Protein AF-A0A6P8V1X6-F1 (afdb_monomer_lite)

Foldseek 3Di:
DAAFDFLCLCVPCLNDPLSFPDPCVVVVVVVVLVVVLCVVCVPPDPVVSVVSVVVSVVVVVVCCLVPVLVVLVVLLVVLVVQLVVLVVVLVVLCVVQVNDPVCLVVLLVSSNVSSPPPPDDDPLVVLVSLLLNLLVVLLVLVVVLVVDPDDPVVSVVSVVVSVVSLVVNVVSLVVNQVPDDPVQRDDNVVSVVQSPDPDPDPPPDCHSSNDDDPPDRPNSSSSVSNVSVSSSVSSVSNNVVSVVVSVVSVVVNVD

Structure (mmCIF, N/CA/C/O backbone):
data_AF-A0A6P8V1X6-F1
#
_entry.id   AF-A0A6P8V1X6-F1
#
loop_
_atom_site.group_PDB
_atom_site.id
_atom_site.type_symbol
_atom_site.label_atom_id
_atom_site.label_alt_id
_atom_site.label_comp_id
_atom_site.label_asym_id
_atom_site.label_entity_id
_atom_site.label_seq_id
_atom_site.pdbx_PDB_ins_code
_atom_site.Cartn_x
_atom_site.Cartn_y
_atom_site.Cartn_z
_atom_site.occupancy
_atom_site.B_iso_or_equiv
_atom_site.auth_seq_id
_atom_site.auth_comp_id
_atom_site.auth_asym_id
_atom_site.auth_atom_id
_atom_site.pdbx_PDB_model_num
ATOM 1 N N . MET A 1 1 ? -20.917 15.452 22.532 1.00 32.66 1 MET A N 1
ATOM 2 C CA . MET A 1 1 ? -21.503 14.499 21.571 1.00 32.66 1 MET A CA 1
ATOM 3 C C . MET A 1 1 ? -20.414 13.524 21.161 1.00 32.66 1 MET A C 1
ATOM 5 O O . MET A 1 1 ? -19.285 13.982 20.999 1.00 32.66 1 MET A O 1
ATOM 9 N N . PRO A 1 2 ? -20.717 12.225 21.054 1.00 39.69 2 PRO A N 1
ATOM 10 C CA . PRO A 1 2 ? -19.747 11.215 20.644 1.00 39.69 2 PRO A CA 1
ATOM 11 C C . PRO A 1 2 ? -19.271 11.465 19.219 1.00 39.69 2 PRO A C 1
ATOM 13 O O . PRO A 1 2 ? -20.077 11.848 18.369 1.00 39.69 2 PRO A O 1
ATOM 16 N N . ARG A 1 3 ? -17.979 11.258 18.952 1.00 47.22 3 ARG A N 1
ATOM 17 C CA . ARG A 1 3 ? -17.452 11.422 17.597 1.00 47.22 3 ARG A CA 1
ATOM 18 C C . ARG A 1 3 ? -17.749 10.198 16.735 1.00 47.22 3 ARG A C 1
ATOM 20 O O . ARG A 1 3 ? -17.634 9.071 17.218 1.00 47.22 3 ARG A O 1
ATOM 27 N N . PRO A 1 4 ? -18.031 10.412 15.445 1.00 53.41 4 PRO A N 1
ATOM 28 C CA . PRO A 1 4 ? -17.931 9.360 14.456 1.00 53.41 4 PRO A CA 1
ATOM 29 C C . PRO A 1 4 ? -16.488 8.846 14.337 1.00 53.41 4 PRO A C 1
ATOM 31 O O . PRO A 1 4 ? -15.522 9.538 14.657 1.00 53.41 4 PRO A O 1
ATOM 34 N N . ILE A 1 5 ? -16.361 7.617 13.846 1.00 53.81 5 ILE A N 1
ATOM 35 C CA . ILE A 1 5 ? -15.109 6.939 13.491 1.00 53.81 5 ILE A CA 1
ATOM 36 C C . ILE A 1 5 ? -14.123 7.852 12.723 1.00 53.81 5 ILE A C 1
ATOM 38 O O . ILE A 1 5 ? -14.564 8.656 11.903 1.00 53.81 5 ILE A O 1
ATOM 42 N N . PRO A 1 6 ? -12.794 7.672 12.893 1.00 57.16 6 PRO A N 1
ATOM 43 C CA . PRO A 1 6 ? -11.764 8.385 12.141 1.00 57.16 6 PRO A CA 1
ATOM 44 C C . PRO A 1 6 ? -12.039 8.494 10.640 1.00 57.16 6 PRO A C 1
ATOM 46 O O . PRO A 1 6 ? -12.072 7.482 9.938 1.00 57.16 6 PRO A O 1
ATOM 49 N N . GLN A 1 7 ? -12.085 9.720 10.110 1.00 57.19 7 GLN A N 1
ATOM 50 C CA . GLN A 1 7 ? -12.079 9.992 8.661 1.00 57.19 7 GLN A CA 1
ATOM 51 C C . GLN A 1 7 ? -10.933 9.253 7.945 1.00 57.19 7 GLN A C 1
ATOM 53 O O . GLN A 1 7 ? -11.071 8.778 6.814 1.00 57.19 7 GLN A O 1
ATOM 58 N N . SER A 1 8 ? -9.796 9.095 8.626 1.00 55.22 8 SER A N 1
ATOM 59 C CA . SER A 1 8 ? -8.617 8.397 8.112 1.00 55.22 8 SER A CA 1
ATOM 60 C C . SER A 1 8 ? -8.876 6.932 7.733 1.00 55.22 8 SER A C 1
ATOM 62 O O . SER A 1 8 ? -8.161 6.402 6.878 1.00 55.22 8 SER A O 1
ATOM 64 N N . ILE A 1 9 ? -9.915 6.287 8.283 1.00 61.66 9 ILE A N 1
ATOM 65 C CA . ILE A 1 9 ? -10.289 4.920 7.908 1.00 61.66 9 ILE A CA 1
ATOM 66 C C . ILE A 1 9 ? -10.847 4.861 6.481 1.00 61.66 9 ILE A C 1
ATOM 68 O O . ILE A 1 9 ? -10.608 3.886 5.779 1.00 61.66 9 ILE A O 1
ATOM 72 N N . VAL A 1 10 ? -11.533 5.900 6.000 1.00 59.91 10 VAL A N 1
ATOM 73 C CA . VAL A 1 10 ? -12.075 5.937 4.630 1.00 59.91 10 VAL A CA 1
ATOM 74 C C . VAL A 1 10 ? -11.031 6.463 3.647 1.00 59.91 10 VAL A C 1
ATOM 76 O O . VAL A 1 10 ? -10.864 5.900 2.567 1.00 59.91 10 VAL A O 1
ATOM 79 N N . TRP A 1 11 ? -10.281 7.497 4.038 1.00 55.16 11 TRP A N 1
ATOM 80 C CA . TRP A 1 11 ? -9.345 8.213 3.156 1.00 55.16 11 TRP A CA 1
ATOM 81 C C . TRP A 1 11 ? -7.912 7.668 3.159 1.00 55.16 11 TRP A C 1
ATOM 83 O O . TRP A 1 11 ? -7.041 8.171 2.450 1.00 55.16 11 TRP A O 1
ATOM 93 N N . SER A 1 12 ? -7.644 6.626 3.945 1.00 62.59 12 SER A N 1
ATOM 94 C CA . SER A 1 12 ? -6.420 5.834 3.839 1.00 62.59 12 SER A CA 1
ATOM 95 C C . SER A 1 12 ? -6.231 5.362 2.392 1.00 62.59 12 SER A C 1
ATOM 97 O O . SER A 1 12 ? -7.142 4.785 1.804 1.00 62.59 12 SER A O 1
ATOM 99 N N . GLY A 1 13 ? -5.032 5.534 1.820 1.00 59.94 13 GLY A N 1
ATOM 100 C CA . GLY A 1 13 ? -4.734 5.100 0.445 1.00 59.94 13 GLY A CA 1
ATOM 101 C C . GLY A 1 13 ? -5.006 3.610 0.189 1.00 59.94 13 GLY A C 1
ATOM 102 O O . GLY A 1 13 ? -5.290 3.218 -0.937 1.00 59.94 13 GLY A O 1
ATOM 103 N N . ARG A 1 14 ? -5.002 2.786 1.249 1.00 62.75 14 ARG A N 1
ATOM 104 C CA . ARG A 1 14 ? -5.371 1.362 1.210 1.00 62.75 14 ARG A CA 1
ATOM 105 C C . ARG A 1 14 ? -6.878 1.127 1.049 1.00 62.75 14 ARG A C 1
ATOM 107 O O . ARG A 1 14 ? -7.273 0.050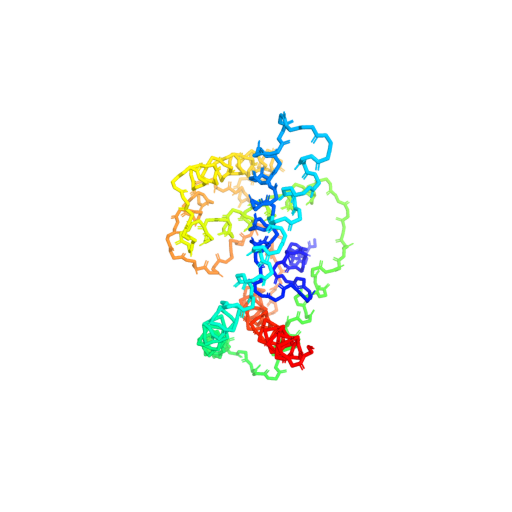 0.625 1.00 62.75 14 ARG A O 1
ATOM 114 N N . ASN A 1 15 ? -7.706 2.100 1.405 1.00 70.12 15 ASN A N 1
ATOM 115 C CA . ASN A 1 15 ? -9.162 1.988 1.418 1.00 70.12 15 ASN A CA 1
ATOM 116 C C . ASN A 1 15 ? -9.821 2.722 0.235 1.00 70.12 15 ASN A C 1
ATOM 118 O O . ASN A 1 15 ? -11.008 2.516 -0.026 1.00 70.12 15 ASN A O 1
ATOM 122 N N . LEU A 1 16 ? -9.032 3.470 -0.547 1.00 71.06 16 LEU A N 1
ATOM 123 C CA . LEU A 1 16 ? -9.446 4.083 -1.810 1.00 71.06 16 LEU A CA 1
ATOM 124 C C . LEU A 1 16 ? -9.711 3.034 -2.889 1.00 71.06 16 LEU A C 1
ATOM 126 O O . LEU A 1 16 ? -8.887 2.151 -3.129 1.00 71.06 16 LEU A O 1
ATOM 130 N N . GLU A 1 17 ? -10.849 3.164 -3.564 1.00 75.69 17 GLU A N 1
ATOM 131 C CA . GLU A 1 17 ? -11.258 2.291 -4.662 1.00 75.69 17 GLU A CA 1
ATOM 132 C C . GLU A 1 17 ? -10.281 2.351 -5.847 1.00 75.69 17 GLU A C 1
ATOM 134 O O . GLU A 1 17 ? -9.759 3.409 -6.191 1.00 75.69 17 GLU A O 1
ATOM 139 N N . GLY A 1 18 ? -9.998 1.199 -6.461 1.00 72.44 18 GLY A N 1
ATOM 140 C CA . GLY A 1 18 ? -9.061 1.093 -7.579 1.00 72.44 18 GLY A CA 1
ATOM 141 C C . GLY A 1 18 ? -7.583 1.019 -7.183 1.00 72.44 18 GLY A C 1
ATOM 142 O O . GLY A 1 18 ? -6.752 0.754 -8.048 1.00 72.44 18 GLY A O 1
ATOM 143 N N . ALA A 1 19 ? -7.241 1.179 -5.899 1.00 67.12 19 ALA A N 1
ATOM 144 C CA . ALA A 1 19 ? -5.862 1.039 -5.424 1.00 67.12 19 ALA A CA 1
ATOM 145 C C . ALA A 1 19 ? -5.318 -0.404 -5.525 1.00 67.12 19 ALA A C 1
ATOM 147 O O . ALA A 1 19 ? -4.104 -0.606 -5.498 1.00 67.12 19 ALA A O 1
ATOM 148 N N . GLY A 1 20 ? -6.183 -1.424 -5.633 1.00 74.69 20 GLY A N 1
ATOM 149 C CA . GLY A 1 20 ? -5.751 -2.826 -5.593 1.00 74.69 20 GLY A CA 1
ATOM 150 C C . GLY A 1 20 ? -4.950 -3.131 -4.322 1.00 74.69 20 GLY A C 1
ATOM 151 O O . GLY A 1 20 ? -5.256 -2.600 -3.252 1.00 74.69 20 GLY A O 1
ATOM 152 N N . SER A 1 21 ? -3.904 -3.956 -4.429 1.00 68.81 21 SER A N 1
ATOM 153 C CA . SER A 1 21 ? -2.942 -4.160 -3.333 1.00 68.81 21 SER A CA 1
ATOM 154 C C . SER A 1 21 ? -1.636 -3.385 -3.520 1.00 68.81 21 SER A C 1
ATOM 156 O O . SER A 1 21 ? -0.641 -3.716 -2.871 1.00 68.81 21 SER A O 1
ATOM 158 N N . THR A 1 22 ? -1.595 -2.403 -4.428 1.00 63.94 22 THR A N 1
ATOM 159 C CA . THR A 1 22 ? -0.348 -1.694 -4.716 1.00 63.94 22 THR A CA 1
ATOM 160 C C . THR A 1 22 ? 0.057 -0.751 -3.580 1.00 63.94 22 THR A C 1
ATOM 162 O O . THR A 1 22 ? -0.768 -0.081 -2.962 1.00 63.94 22 THR A O 1
ATOM 165 N N . ALA A 1 23 ? 1.362 -0.692 -3.317 1.00 56.38 23 ALA A N 1
ATOM 166 C CA . ALA A 1 23 ? 1.986 0.312 -2.461 1.00 56.38 23 ALA A CA 1
ATOM 167 C C . ALA A 1 23 ? 2.629 1.460 -3.274 1.00 56.38 23 ALA A C 1
ATOM 169 O O . ALA A 1 23 ? 3.328 2.291 -2.696 1.00 56.38 23 ALA A O 1
ATOM 170 N N . GLY A 1 24 ? 2.433 1.495 -4.602 1.00 57.25 24 GLY A N 1
ATOM 171 C CA . GLY A 1 24 ? 3.067 2.448 -5.523 1.00 57.25 24 GLY A CA 1
ATOM 172 C C . GLY A 1 24 ? 4.509 2.094 -5.917 1.00 57.25 24 GLY A C 1
ATOM 173 O O . GLY A 1 24 ? 5.219 2.919 -6.493 1.00 57.25 24 GLY A O 1
ATOM 174 N N . GLU A 1 25 ? 4.970 0.876 -5.620 1.00 57.25 25 GLU A N 1
ATOM 175 C CA . GLU A 1 25 ? 6.346 0.420 -5.886 1.00 57.25 25 GLU A CA 1
ATOM 176 C C . GLU A 1 25 ? 6.668 0.338 -7.385 1.00 57.25 25 GLU A C 1
ATOM 178 O O . GLU A 1 25 ? 7.803 0.565 -7.803 1.00 57.25 25 GLU A O 1
ATOM 183 N N . GLU A 1 26 ? 5.674 0.057 -8.224 1.00 66.00 26 GLU A N 1
ATOM 184 C CA . GLU A 1 26 ? 5.807 0.039 -9.680 1.00 66.00 26 GLU A CA 1
ATOM 185 C C . GLU A 1 26 ? 6.260 1.388 -10.242 1.00 66.00 26 GLU A C 1
ATOM 187 O O . GLU A 1 26 ? 7.080 1.427 -11.164 1.00 66.00 26 GLU A O 1
ATOM 192 N N . VAL A 1 27 ? 5.809 2.489 -9.636 1.00 67.00 27 VAL A N 1
ATOM 193 C CA . VAL A 1 27 ? 6.243 3.842 -9.996 1.00 67.00 27 VAL A CA 1
ATOM 194 C C . VAL A 1 27 ? 7.707 4.040 -9.603 1.00 67.00 27 VAL A C 1
ATOM 196 O O . VAL A 1 27 ? 8.497 4.558 -10.394 1.00 67.00 27 VAL A O 1
ATOM 199 N N . GLU A 1 28 ? 8.113 3.561 -8.424 1.00 70.94 28 GLU A N 1
ATOM 200 C CA . GLU A 1 28 ? 9.509 3.623 -7.973 1.00 70.94 28 GLU A CA 1
ATOM 201 C C . GLU A 1 28 ? 10.447 2.786 -8.861 1.00 70.94 28 GLU A C 1
ATOM 203 O O . GLU A 1 28 ? 11.567 3.216 -9.152 1.00 70.94 28 GLU A O 1
ATOM 208 N N . MET A 1 29 ? 9.997 1.630 -9.364 1.00 69.31 29 MET A N 1
ATOM 209 C CA . MET A 1 29 ? 10.774 0.799 -10.294 1.00 69.31 29 MET A CA 1
ATOM 210 C C . MET A 1 29 ? 11.032 1.504 -11.629 1.00 69.31 29 MET A C 1
ATOM 212 O O . MET A 1 29 ? 12.166 1.500 -12.125 1.00 69.31 29 MET A O 1
ATOM 216 N N . VAL A 1 30 ? 10.000 2.127 -12.206 1.00 74.06 30 VAL A N 1
ATOM 217 C CA . VAL A 1 30 ? 10.124 2.903 -13.450 1.00 74.06 30 VAL A CA 1
ATOM 218 C C . VAL A 1 30 ? 11.032 4.110 -13.224 1.00 74.06 30 VAL A C 1
ATOM 220 O O . VAL A 1 30 ? 11.983 4.314 -13.981 1.00 74.06 30 VAL A O 1
ATOM 223 N N . ASN A 1 31 ? 10.820 4.847 -12.134 1.00 78.00 31 ASN A N 1
ATOM 224 C CA . ASN A 1 31 ? 11.641 6.001 -11.778 1.00 78.00 31 ASN A CA 1
ATOM 225 C C . ASN A 1 31 ? 13.113 5.621 -11.571 1.00 78.00 31 ASN A C 1
ATOM 227 O O . ASN A 1 31 ? 14.009 6.322 -12.041 1.00 78.00 31 ASN A O 1
ATOM 231 N N . SER A 1 32 ? 13.386 4.484 -10.930 1.00 80.69 32 SER A N 1
ATOM 232 C CA . SER A 1 32 ? 14.742 3.952 -10.752 1.00 80.69 32 SER A CA 1
ATOM 233 C C . SER A 1 32 ? 15.417 3.592 -12.081 1.00 80.69 32 SER A C 1
ATOM 235 O O . SER A 1 32 ? 16.615 3.828 -12.273 1.00 80.69 32 SER A O 1
ATOM 237 N N . PHE A 1 33 ? 14.671 3.029 -13.034 1.00 82.69 33 PHE A N 1
ATOM 238 C CA . PHE A 1 33 ? 15.196 2.750 -14.370 1.00 82.69 33 PHE A CA 1
ATOM 239 C C . PHE A 1 33 ? 15.514 4.034 -15.147 1.00 82.69 33 PHE A C 1
ATOM 241 O O . PHE A 1 33 ? 16.631 4.176 -15.655 1.00 82.69 33 PHE A O 1
ATOM 248 N N . LEU A 1 34 ? 14.580 4.988 -15.177 1.00 83.62 34 LEU A N 1
ATOM 249 C CA . LEU A 1 34 ? 14.755 6.273 -15.858 1.00 83.62 34 LEU A CA 1
ATOM 250 C C . LEU A 1 34 ? 15.904 7.088 -15.254 1.00 83.62 34 LEU A C 1
ATOM 252 O O . LEU A 1 34 ? 16.709 7.658 -15.988 1.00 83.62 34 LEU A O 1
ATOM 256 N N . SER A 1 35 ? 16.051 7.064 -13.928 1.00 84.38 35 SER A N 1
ATOM 257 C CA . SER A 1 35 ? 17.146 7.744 -13.228 1.00 84.38 35 SER A CA 1
ATOM 258 C C . SER A 1 35 ? 18.518 7.209 -13.649 1.00 84.38 35 SER A C 1
ATOM 260 O O . SER A 1 35 ? 19.451 7.983 -13.855 1.00 84.38 35 SER A O 1
ATOM 262 N N . ARG A 1 36 ? 18.655 5.889 -13.841 1.00 86.25 36 ARG A N 1
ATOM 263 C CA . ARG A 1 36 ? 19.901 5.285 -14.345 1.00 86.25 36 ARG A CA 1
ATOM 264 C C . ARG A 1 36 ? 20.202 5.707 -15.780 1.00 86.25 36 ARG A C 1
ATOM 266 O O . ARG A 1 36 ? 21.342 6.056 -16.064 1.00 86.25 36 ARG A O 1
ATOM 273 N N . CYS A 1 37 ? 19.185 5.733 -16.642 1.00 87.75 37 CYS A N 1
ATOM 274 C CA . CYS A 1 37 ? 19.320 6.199 -18.025 1.00 87.75 37 CYS A CA 1
ATOM 275 C C . CYS A 1 37 ? 19.733 7.680 -18.087 1.00 87.75 37 CYS A C 1
ATOM 277 O O . CYS A 1 37 ? 20.550 8.071 -18.916 1.00 87.75 37 CYS A O 1
ATOM 279 N N . ALA A 1 38 ? 19.216 8.514 -17.181 1.00 86.12 38 ALA A N 1
ATOM 280 C CA . ALA A 1 38 ? 19.605 9.918 -17.086 1.00 86.12 38 ALA A CA 1
ATOM 281 C C . ALA A 1 38 ? 21.081 10.086 -16.678 1.00 86.12 38 ALA A C 1
ATOM 283 O O . ALA A 1 38 ? 21.783 10.935 -17.225 1.00 86.12 38 ALA A O 1
ATOM 284 N N . ILE A 1 39 ? 21.577 9.254 -15.755 1.00 86.75 39 ILE A N 1
ATOM 285 C CA . ILE A 1 39 ? 22.980 9.287 -15.314 1.00 86.75 39 ILE A CA 1
ATOM 286 C C . ILE A 1 39 ? 23.925 8.862 -16.442 1.00 86.75 39 ILE A C 1
ATOM 288 O O . ILE A 1 39 ? 24.900 9.565 -16.708 1.00 86.75 39 ILE A O 1
ATOM 292 N N . THR A 1 40 ? 23.637 7.751 -17.127 1.00 87.00 40 THR A N 1
ATOM 293 C CA . THR A 1 40 ? 24.503 7.224 -18.198 1.00 87.00 40 THR A CA 1
ATOM 294 C C . THR A 1 40 ? 24.562 8.144 -19.414 1.00 87.00 40 THR A C 1
ATOM 296 O O . THR A 1 40 ? 25.541 8.112 -20.149 1.00 87.00 40 THR A O 1
ATOM 299 N N . THR A 1 41 ? 23.558 9.003 -19.603 1.00 90.88 41 THR A N 1
ATOM 300 C CA . THR A 1 41 ? 23.456 9.910 -20.756 1.00 90.88 41 THR A CA 1
ATOM 301 C C . THR A 1 41 ? 23.755 11.381 -20.439 1.00 90.88 41 THR A C 1
ATOM 303 O O . THR A 1 41 ? 23.673 12.248 -21.320 1.00 90.88 41 THR A O 1
ATOM 306 N N . LYS A 1 42 ? 24.125 11.697 -19.190 1.00 92.31 42 LYS A N 1
ATOM 307 C CA . LYS A 1 42 ? 24.295 13.076 -18.703 1.00 92.31 42 LYS A CA 1
ATOM 308 C C . LYS A 1 42 ? 25.310 13.881 -19.516 1.00 92.31 42 LYS A C 1
ATOM 310 O O . LYS A 1 42 ? 25.032 15.023 -19.868 1.00 92.31 42 LYS A O 1
ATOM 315 N N . TYR A 1 43 ? 26.446 13.278 -19.853 1.00 92.56 43 TYR A N 1
ATOM 316 C CA . TYR A 1 43 ? 27.563 13.949 -20.531 1.00 92.56 43 TYR A CA 1
ATOM 317 C C . TYR A 1 43 ? 27.628 13.669 -22.039 1.00 92.56 43 TYR A C 1
ATOM 319 O O . TYR A 1 43 ? 28.599 14.026 -22.697 1.00 92.56 43 TYR A O 1
ATOM 327 N N . MET A 1 44 ? 26.597 13.031 -22.596 1.00 95.44 44 MET A N 1
ATOM 328 C CA . MET A 1 44 ? 26.511 12.759 -24.030 1.00 95.44 44 MET A CA 1
ATOM 329 C C . MET A 1 44 ? 26.069 13.998 -24.816 1.00 95.44 44 MET A C 1
ATOM 331 O O . MET A 1 44 ? 25.331 14.849 -24.309 1.00 95.44 44 MET A O 1
ATOM 335 N N . THR A 1 45 ? 26.467 14.059 -26.089 1.00 96.19 45 THR A N 1
ATOM 336 C CA . THR A 1 45 ? 25.898 15.001 -27.063 1.00 96.19 45 THR A CA 1
ATOM 337 C C . THR A 1 45 ? 24.408 14.714 -27.270 1.00 96.19 45 THR A C 1
ATOM 339 O O . THR A 1 45 ? 23.915 13.627 -26.962 1.00 96.19 45 THR A O 1
ATOM 342 N N . LYS A 1 46 ? 23.659 15.689 -27.799 1.00 93.12 46 LYS A N 1
ATOM 343 C CA . LYS A 1 46 ? 22.206 15.551 -27.999 1.00 93.12 46 LYS A CA 1
ATOM 344 C C . LYS A 1 46 ? 21.841 14.336 -28.866 1.00 93.12 46 LYS A C 1
ATOM 346 O O . LYS A 1 46 ? 20.906 13.623 -28.517 1.00 93.12 46 LYS A O 1
ATOM 351 N N . SER A 1 47 ? 22.580 14.100 -29.953 1.00 92.38 47 SER A N 1
ATOM 352 C CA . SER A 1 47 ? 22.383 12.945 -30.840 1.00 92.38 47 SER A CA 1
ATOM 353 C C . SER A 1 47 ? 22.667 11.628 -30.119 1.00 92.38 47 SER A C 1
ATOM 355 O O . SER A 1 47 ? 21.771 10.800 -29.999 1.00 92.38 47 SER A O 1
ATOM 357 N N . ALA A 1 48 ? 23.852 11.489 -29.516 1.00 93.31 48 ALA A N 1
ATOM 358 C CA . ALA A 1 48 ? 24.238 10.277 -28.793 1.00 93.31 48 ALA A CA 1
ATOM 359 C C . ALA A 1 48 ? 23.296 9.958 -27.618 1.00 93.31 48 ALA A C 1
ATOM 361 O O . ALA A 1 48 ? 22.983 8.797 -27.361 1.00 93.31 48 ALA A O 1
ATOM 362 N N . ARG A 1 49 ? 22.790 10.985 -26.919 1.00 93.62 49 ARG A N 1
ATOM 363 C CA . ARG A 1 49 ? 21.776 10.816 -25.869 1.00 93.62 49 ARG A CA 1
ATOM 364 C C . ARG A 1 49 ? 20.481 10.228 -26.425 1.00 93.62 49 ARG A C 1
ATOM 366 O O . ARG A 1 49 ? 19.917 9.343 -25.790 1.00 93.62 49 ARG A O 1
ATOM 373 N N . ASN A 1 50 ? 20.000 10.724 -27.564 1.00 92.88 50 ASN A N 1
ATOM 374 C CA . ASN A 1 50 ? 18.763 10.239 -28.175 1.00 92.88 50 ASN A CA 1
ATOM 375 C C . ASN A 1 50 ? 18.880 8.761 -28.578 1.00 92.88 50 ASN A C 1
ATOM 377 O O . ASN A 1 50 ? 18.011 7.951 -28.245 1.00 92.88 50 ASN A O 1
ATOM 381 N N . ASP A 1 51 ? 19.996 8.398 -29.207 1.00 94.50 51 ASP A N 1
ATOM 382 C CA . ASP A 1 51 ? 20.271 7.018 -29.611 1.00 94.50 51 ASP A CA 1
ATOM 383 C C . ASP A 1 51 ? 20.360 6.101 -28.385 1.00 94.50 51 ASP A C 1
ATOM 385 O O . ASP A 1 51 ? 19.728 5.045 -28.331 1.00 94.50 51 ASP A O 1
ATOM 389 N N . MET A 1 52 ? 21.062 6.539 -27.336 1.00 93.94 52 MET A N 1
ATOM 390 C CA . MET A 1 52 ? 21.222 5.747 -26.118 1.00 93.94 52 MET A CA 1
ATOM 391 C C . MET A 1 52 ? 19.909 5.568 -25.342 1.00 93.94 52 MET A C 1
ATOM 393 O O . MET A 1 52 ? 19.627 4.479 -24.837 1.00 93.94 52 MET A O 1
ATOM 397 N N . LEU A 1 53 ? 19.070 6.605 -25.258 1.00 91.88 53 LEU A N 1
ATOM 398 C CA . LEU A 1 53 ? 17.734 6.487 -24.666 1.00 91.88 53 LEU A CA 1
ATOM 3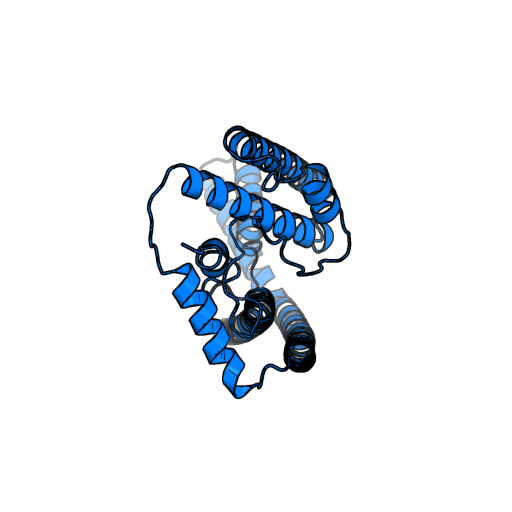99 C C . LEU A 1 53 ? 16.853 5.517 -25.461 1.00 91.88 53 LEU A C 1
ATOM 401 O O . LEU A 1 53 ? 16.129 4.724 -24.858 1.00 91.88 53 LEU A O 1
ATOM 405 N N . THR A 1 54 ? 16.965 5.527 -26.790 1.00 92.38 54 THR A N 1
ATOM 406 C CA . THR A 1 54 ? 16.265 4.579 -27.667 1.00 92.38 54 THR A CA 1
ATOM 407 C C . THR A 1 54 ? 16.699 3.144 -27.374 1.00 92.38 54 THR A C 1
ATOM 409 O O . THR A 1 54 ? 15.852 2.287 -27.121 1.00 92.38 54 THR A O 1
ATOM 412 N N . VAL A 1 55 ? 18.008 2.885 -27.287 1.00 92.31 55 VAL A N 1
ATOM 413 C CA . VAL A 1 55 ? 18.552 1.565 -26.919 1.00 92.31 55 VAL A CA 1
ATOM 414 C C . VAL A 1 55 ? 18.059 1.120 -25.539 1.00 92.31 55 VAL A C 1
ATOM 416 O O . VAL A 1 55 ? 17.626 -0.023 -25.367 1.00 92.31 55 VAL A O 1
ATOM 419 N N . HIS A 1 56 ? 18.062 2.015 -24.547 1.00 91.62 56 HIS A N 1
ATOM 420 C CA . HIS A 1 56 ? 17.536 1.716 -23.215 1.00 91.62 56 HIS A CA 1
ATOM 421 C C . HIS A 1 56 ? 16.042 1.365 -23.237 1.00 91.62 56 HIS A C 1
ATOM 423 O O . HIS A 1 56 ? 15.639 0.392 -22.590 1.00 91.62 56 HIS A O 1
ATOM 429 N N . ALA A 1 57 ? 15.229 2.114 -23.986 1.00 90.44 57 ALA A N 1
ATOM 430 C CA . ALA A 1 57 ? 13.800 1.854 -24.138 1.00 90.44 57 ALA A CA 1
ATOM 431 C C . ALA A 1 57 ? 13.539 0.506 -24.827 1.00 90.44 57 ALA A C 1
ATOM 433 O O . ALA A 1 57 ? 12.757 -0.303 -24.323 1.00 90.44 57 ALA A O 1
ATOM 434 N N . MET A 1 58 ? 14.260 0.209 -25.911 1.00 91.31 58 MET A N 1
ATOM 435 C CA . MET A 1 58 ? 14.193 -1.085 -26.596 1.00 91.31 58 MET A CA 1
ATOM 436 C C . MET A 1 58 ? 14.557 -2.239 -25.654 1.00 91.31 58 MET A C 1
ATOM 438 O O . MET A 1 58 ? 13.823 -3.222 -25.561 1.00 91.31 58 MET A O 1
ATOM 442 N N . GLY A 1 59 ? 15.642 -2.105 -24.886 1.00 90.56 59 GLY A N 1
ATOM 443 C CA . GLY A 1 59 ? 16.053 -3.113 -23.907 1.00 90.56 59 GLY A CA 1
ATOM 444 C C . GLY A 1 59 ? 15.071 -3.282 -22.739 1.00 90.56 59 GLY A C 1
ATOM 445 O O . GLY A 1 59 ? 14.957 -4.367 -22.166 1.00 90.56 59 GLY A O 1
ATOM 446 N N . TRP A 1 60 ? 14.346 -2.231 -22.351 1.00 88.81 60 TRP A N 1
ATOM 447 C CA . TRP A 1 60 ? 13.261 -2.322 -21.368 1.00 88.81 60 TRP A CA 1
ATOM 448 C C . TRP A 1 60 ? 12.045 -3.067 -21.930 1.00 88.81 60 TRP A C 1
ATOM 450 O O . TRP A 1 60 ? 11.533 -3.975 -21.274 1.00 88.81 60 TRP A O 1
ATOM 460 N N . ASN A 1 61 ? 11.632 -2.745 -23.157 1.00 89.56 61 ASN A N 1
ATOM 461 C CA . ASN A 1 61 ? 10.524 -3.420 -23.834 1.00 89.56 61 ASN A CA 1
ATOM 462 C C . ASN A 1 61 ? 10.821 -4.904 -24.068 1.00 89.56 61 ASN A C 1
ATOM 464 O O . ASN A 1 61 ? 9.977 -5.742 -23.762 1.00 89.56 61 ASN A O 1
ATOM 468 N N . ARG A 1 62 ? 12.043 -5.243 -24.495 1.00 90.88 62 ARG A N 1
ATOM 469 C CA . ARG A 1 62 ? 12.482 -6.636 -24.644 1.00 90.88 62 ARG A CA 1
ATOM 470 C C . ARG A 1 62 ? 12.405 -7.408 -23.327 1.00 90.88 62 ARG A C 1
ATOM 472 O O . ARG A 1 62 ? 11.811 -8.478 -23.274 1.00 90.88 62 ARG A O 1
ATOM 479 N N . ARG A 1 63 ? 12.908 -6.835 -22.226 1.00 89.50 63 ARG A N 1
ATOM 480 C CA . ARG A 1 63 ? 12.805 -7.469 -20.899 1.00 89.50 63 ARG A CA 1
ATOM 481 C C . ARG A 1 63 ? 11.361 -7.661 -20.449 1.00 89.50 63 ARG A C 1
ATOM 483 O O . ARG A 1 63 ? 11.064 -8.686 -19.838 1.00 89.50 63 ARG A O 1
ATOM 490 N N . LYS A 1 64 ? 10.473 -6.701 -20.737 1.00 87.25 64 LYS A N 1
ATOM 491 C CA . LYS A 1 64 ? 9.032 -6.855 -20.496 1.00 87.25 64 LYS A CA 1
ATOM 492 C C . LYS A 1 64 ? 8.468 -8.012 -21.316 1.00 87.25 64 LYS A C 1
ATOM 494 O O . LYS A 1 64 ? 7.786 -8.854 -20.753 1.00 87.25 64 LYS A O 1
ATOM 499 N N . GLN A 1 65 ? 8.791 -8.093 -22.601 1.00 89.00 65 GLN A N 1
ATOM 500 C CA . GLN A 1 65 ? 8.354 -9.187 -23.465 1.00 89.00 65 GLN A CA 1
ATOM 501 C C . GLN A 1 65 ? 8.781 -10.558 -22.914 1.00 89.00 65 GLN A C 1
ATOM 503 O O . GLN A 1 65 ? 7.965 -11.470 -22.816 1.00 89.00 65 GLN A O 1
ATOM 508 N N . GLU A 1 66 ? 10.038 -10.671 -22.487 1.00 90.62 66 GLU A N 1
ATOM 509 C CA . GLU A 1 66 ? 10.638 -11.925 -22.025 1.00 90.62 66 GLU A CA 1
ATOM 510 C C . GLU A 1 66 ? 10.206 -12.338 -20.610 1.00 90.62 66 GLU A C 1
ATOM 512 O O . GLU A 1 66 ? 10.209 -13.524 -20.310 1.00 90.62 66 GLU A O 1
ATOM 517 N N . ASN A 1 67 ? 9.843 -11.403 -19.722 1.00 89.25 67 ASN A N 1
ATOM 518 C CA . ASN A 1 67 ? 9.666 -11.718 -18.293 1.00 89.25 67 ASN A CA 1
ATOM 519 C C . ASN A 1 67 ? 8.298 -11.349 -17.712 1.00 89.25 67 ASN A C 1
ATOM 521 O O . ASN A 1 67 ? 7.960 -11.820 -16.623 1.00 89.25 67 ASN A O 1
ATOM 525 N N . LEU A 1 68 ? 7.502 -10.510 -18.385 1.00 89.69 68 LEU A N 1
ATOM 526 C CA . LEU A 1 68 ? 6.260 -9.995 -17.803 1.00 89.69 68 LEU A CA 1
ATOM 527 C C . LEU A 1 68 ? 5.258 -11.117 -17.515 1.00 89.69 68 LEU A C 1
ATOM 529 O O . LEU A 1 68 ? 4.649 -11.109 -16.451 1.00 89.69 68 LEU A O 1
ATOM 533 N N . HIS A 1 69 ? 5.151 -12.124 -18.382 1.00 91.44 69 HIS A N 1
ATOM 534 C CA . HIS A 1 69 ? 4.305 -13.294 -18.139 1.00 91.44 69 HIS A CA 1
ATOM 535 C C . HIS A 1 69 ? 4.670 -14.035 -16.837 1.00 91.44 69 HIS A C 1
ATOM 537 O O . HIS A 1 69 ? 3.778 -14.371 -16.059 1.00 91.44 69 HIS A O 1
ATOM 543 N N . VAL A 1 70 ? 5.965 -14.224 -16.545 1.00 91.56 70 VAL A N 1
ATOM 544 C CA . VAL A 1 70 ? 6.434 -14.864 -15.300 1.00 91.56 70 VAL A CA 1
ATOM 545 C C . VAL A 1 70 ? 6.088 -14.009 -14.084 1.00 91.56 70 VAL A C 1
ATOM 547 O O . VAL A 1 70 ? 5.614 -14.528 -13.072 1.00 91.56 70 VAL A O 1
ATOM 550 N N . VAL A 1 71 ? 6.321 -12.696 -14.171 1.00 88.50 71 VAL A N 1
ATOM 551 C CA . VAL A 1 71 ? 6.030 -11.753 -13.080 1.00 88.50 71 VAL A CA 1
ATOM 552 C C . VAL A 1 71 ? 4.532 -11.716 -12.785 1.00 88.50 71 VAL A C 1
ATOM 554 O O . VAL A 1 71 ? 4.140 -11.850 -11.626 1.00 88.50 71 VAL A O 1
ATOM 557 N N . LEU A 1 72 ? 3.696 -11.603 -13.821 1.00 90.94 72 LEU A N 1
ATOM 558 C CA . LEU A 1 72 ? 2.243 -11.594 -13.685 1.00 90.94 72 LEU A CA 1
ATOM 559 C C . LEU A 1 72 ? 1.727 -12.920 -13.123 1.00 90.94 72 LEU A C 1
ATOM 561 O O . LEU A 1 72 ? 0.916 -12.897 -12.203 1.00 90.94 72 LEU A O 1
ATOM 565 N N . ALA A 1 73 ? 2.218 -14.067 -13.605 1.00 92.62 73 ALA A N 1
ATOM 566 C CA . ALA A 1 73 ? 1.811 -15.378 -13.097 1.00 92.62 73 ALA A CA 1
ATOM 567 C C . ALA A 1 73 ? 2.141 -15.543 -11.606 1.00 92.62 73 ALA A C 1
ATOM 569 O O . ALA A 1 73 ? 1.280 -15.929 -10.816 1.00 92.62 73 ALA A O 1
ATOM 570 N N . LYS A 1 74 ? 3.362 -15.177 -11.191 1.00 88.12 74 LYS A N 1
ATOM 571 C CA . LYS A 1 74 ? 3.765 -15.203 -9.775 1.00 88.12 74 LYS A CA 1
ATOM 572 C C . LYS A 1 74 ? 2.907 -14.274 -8.920 1.00 88.12 74 LYS A C 1
ATOM 574 O O . LYS A 1 74 ? 2.469 -14.671 -7.841 1.00 88.12 74 LYS A O 1
ATOM 579 N N . ARG A 1 75 ? 2.659 -13.050 -9.400 1.00 86.94 75 ARG A N 1
ATOM 580 C CA . ARG A 1 75 ? 1.804 -12.068 -8.720 1.00 86.94 75 ARG A CA 1
ATOM 581 C C . ARG A 1 75 ? 0.383 -12.611 -8.572 1.00 86.94 75 ARG A C 1
ATOM 583 O O . ARG A 1 75 ? -0.148 -12.570 -7.473 1.00 86.94 75 ARG A O 1
ATOM 590 N N . TYR A 1 76 ? -0.179 -13.207 -9.624 1.00 91.75 76 TYR A N 1
ATOM 591 C CA . TYR A 1 76 ? -1.508 -13.815 -9.601 1.00 91.75 76 TYR A CA 1
ATOM 592 C C . TYR A 1 76 ? -1.624 -14.918 -8.551 1.00 91.75 76 TYR A C 1
ATOM 594 O O . TYR A 1 76 ? -2.496 -14.838 -7.692 1.00 91.75 76 TYR A O 1
ATOM 602 N N . VAL A 1 77 ? -0.720 -15.906 -8.572 1.00 91.69 77 VAL A N 1
ATOM 603 C CA . VAL A 1 77 ? -0.725 -17.012 -7.598 1.00 91.69 77 VAL A CA 1
ATOM 604 C C . VAL A 1 77 ? -0.650 -16.469 -6.173 1.00 91.69 77 VAL A C 1
ATOM 606 O O . VAL A 1 77 ? -1.468 -16.834 -5.333 1.00 91.69 77 VAL A O 1
ATOM 609 N N . LYS A 1 78 ? 0.267 -15.527 -5.917 1.00 87.19 78 LYS A N 1
ATOM 610 C CA . LYS A 1 78 ? 0.398 -14.882 -4.606 1.00 87.19 78 LYS A CA 1
ATOM 611 C C . LYS A 1 78 ? -0.892 -14.172 -4.185 1.00 87.19 78 LYS A C 1
ATOM 613 O O . LYS A 1 78 ? -1.316 -14.327 -3.043 1.00 87.19 78 LYS A O 1
ATOM 618 N N . THR A 1 79 ? -1.518 -13.418 -5.087 1.00 88.88 79 THR A N 1
ATOM 619 C CA . THR A 1 79 ? -2.777 -12.715 -4.815 1.00 88.88 79 THR A CA 1
ATOM 620 C C . THR A 1 79 ? -3.909 -13.687 -4.496 1.00 88.88 79 THR A C 1
ATOM 622 O O . THR A 1 79 ? -4.670 -13.415 -3.575 1.00 88.88 79 THR A O 1
ATOM 625 N N . ILE A 1 80 ? -4.008 -14.827 -5.189 1.00 92.44 80 ILE A N 1
ATOM 626 C CA . ILE A 1 80 ? -5.018 -15.856 -4.891 1.00 92.44 80 ILE A CA 1
ATOM 627 C C . ILE A 1 80 ? -4.796 -16.459 -3.502 1.00 92.44 80 ILE A C 1
ATOM 629 O O . ILE A 1 80 ? -5.721 -16.446 -2.696 1.00 92.44 80 ILE A O 1
ATOM 633 N N . THR A 1 81 ? -3.573 -16.884 -3.174 1.00 90.69 81 THR A N 1
ATOM 634 C CA . THR A 1 81 ? -3.260 -17.438 -1.845 1.00 90.69 81 THR A CA 1
ATOM 635 C C . THR A 1 81 ? -3.548 -16.434 -0.726 1.00 90.69 81 THR A C 1
ATOM 637 O O . THR A 1 81 ? -4.117 -16.779 0.308 1.00 90.69 81 THR A O 1
ATOM 640 N N . MET A 1 82 ? -3.193 -15.162 -0.927 1.00 87.75 82 MET A N 1
ATOM 641 C CA . MET A 1 82 ? -3.514 -14.108 0.037 1.00 87.75 82 MET A CA 1
ATOM 642 C C . MET A 1 82 ? -5.022 -13.859 0.138 1.00 87.75 82 MET A C 1
ATOM 644 O O . MET A 1 82 ? -5.523 -13.626 1.235 1.00 87.75 82 MET A O 1
ATOM 648 N N . LEU A 1 83 ? -5.750 -13.907 -0.982 1.00 91.00 83 LEU A N 1
ATOM 649 C CA . LEU A 1 83 ? -7.197 -13.704 -1.015 1.00 91.00 83 LEU A CA 1
ATOM 650 C C . LEU A 1 83 ? -7.935 -14.817 -0.272 1.00 91.00 83 LEU A C 1
ATOM 652 O O . LEU A 1 83 ? -8.897 -14.530 0.437 1.00 91.00 83 LEU A O 1
ATOM 656 N N . GLU A 1 84 ? -7.489 -16.063 -0.406 1.00 91.50 84 GLU A N 1
ATOM 657 C CA . GLU A 1 84 ? -8.009 -17.200 0.358 1.00 91.50 84 GLU A CA 1
ATOM 658 C C . GLU A 1 84 ? -7.790 -16.991 1.861 1.00 91.50 84 GLU A C 1
ATOM 660 O O . GLU A 1 84 ? -8.743 -17.077 2.636 1.00 91.50 84 GLU A O 1
ATOM 665 N N . GLY A 1 85 ? -6.570 -16.611 2.258 1.00 89.06 85 GLY A N 1
ATOM 666 C CA . GLY A 1 85 ? -6.231 -16.321 3.653 1.00 89.06 85 GLY A CA 1
ATOM 667 C C . GLY A 1 85 ? -7.047 -15.172 4.254 1.00 89.06 85 GLY A C 1
ATOM 668 O O . GLY A 1 85 ? -7.612 -15.323 5.333 1.00 89.06 85 GLY A O 1
ATOM 669 N N . GLU A 1 86 ? -7.171 -14.041 3.555 1.00 86.06 86 GLU A N 1
ATOM 670 C CA . GLU A 1 86 ? -7.980 -12.901 4.020 1.00 86.06 86 GLU A CA 1
ATOM 671 C C . GLU A 1 86 ? -9.484 -13.212 3.993 1.00 86.06 86 GLU A C 1
ATOM 673 O O . GLU A 1 86 ? -10.228 -12.745 4.851 1.00 86.06 86 GLU A O 1
ATOM 678 N N . THR A 1 87 ? -9.953 -14.045 3.057 1.00 89.69 87 THR A N 1
ATOM 679 C CA . THR A 1 87 ? -11.351 -14.505 3.045 1.00 89.69 87 THR A CA 1
ATOM 680 C C . THR A 1 87 ? -11.650 -15.371 4.263 1.00 89.69 87 THR A C 1
ATOM 682 O O . THR A 1 87 ? -12.704 -15.201 4.874 1.00 89.69 87 THR A O 1
ATOM 685 N N . GLN A 1 88 ? -10.738 -16.275 4.628 1.00 89.00 88 GLN A N 1
ATOM 686 C CA . GLN A 1 88 ? -10.884 -17.098 5.823 1.00 89.00 88 GLN A CA 1
ATOM 687 C C . GLN A 1 88 ? -10.818 -16.239 7.089 1.00 89.00 88 GLN A C 1
ATOM 689 O O . GLN A 1 88 ? -11.736 -16.285 7.900 1.00 89.00 88 GLN A O 1
ATOM 694 N N . LYS A 1 89 ? -9.819 -15.356 7.187 1.00 85.81 89 LYS A N 1
ATOM 695 C CA . LYS A 1 89 ? -9.677 -14.411 8.297 1.00 85.81 89 LYS A CA 1
ATOM 696 C C . LYS A 1 89 ? -10.926 -13.550 8.492 1.00 85.81 89 LYS A C 1
ATOM 698 O O . LYS A 1 89 ? -11.385 -13.399 9.614 1.00 85.81 89 LYS A O 1
ATOM 703 N N . MET A 1 90 ? -11.512 -13.025 7.413 1.00 86.88 90 MET A N 1
ATOM 704 C CA . MET A 1 90 ? -12.754 -12.248 7.482 1.00 86.88 90 MET A CA 1
ATOM 705 C C . MET A 1 90 ? -13.910 -13.084 8.046 1.00 86.88 90 MET A C 1
ATOM 707 O O . MET A 1 90 ? -14.657 -12.590 8.887 1.00 86.88 90 MET A O 1
ATOM 711 N N . LYS A 1 91 ? -14.049 -14.349 7.620 1.00 87.56 91 LYS A N 1
ATOM 712 C CA . LYS A 1 91 ? -15.068 -15.265 8.159 1.00 87.56 91 LYS A CA 1
ATOM 713 C C . LYS A 1 91 ? -14.851 -15.541 9.643 1.00 87.56 91 LYS A C 1
ATOM 715 O O . LYS A 1 91 ? -15.820 -15.536 10.395 1.00 87.56 91 LYS A O 1
ATOM 720 N N . ASP A 1 92 ? -13.608 -15.761 10.057 1.00 87.62 92 ASP A N 1
ATOM 721 C CA . ASP A 1 92 ? -13.263 -16.029 11.454 1.00 87.62 92 ASP A CA 1
ATOM 722 C C . ASP A 1 92 ? -13.547 -14.800 12.327 1.00 87.62 92 ASP A C 1
ATOM 724 O O . ASP A 1 92 ? -14.261 -14.909 13.317 1.00 87.62 92 ASP A O 1
ATOM 728 N N . THR A 1 93 ? -13.145 -13.606 11.882 1.00 84.56 93 THR A N 1
ATOM 729 C CA . THR A 1 93 ? -13.469 -12.336 12.553 1.00 84.56 93 THR A CA 1
ATOM 730 C C . THR A 1 93 ? -14.980 -12.093 12.643 1.00 84.56 93 THR A C 1
ATOM 732 O O . THR A 1 93 ? -15.467 -11.649 13.678 1.00 84.56 93 THR A O 1
ATOM 735 N N . CYS A 1 94 ? -15.751 -12.408 11.595 1.00 85.00 94 CYS A N 1
ATOM 736 C CA . CYS A 1 94 ? -17.211 -12.285 11.648 1.00 85.00 94 CYS A CA 1
ATOM 737 C C . CYS A 1 94 ? -17.825 -13.254 12.669 1.00 85.00 94 CYS A C 1
ATOM 739 O O . CYS A 1 94 ? -18.695 -12.850 13.435 1.00 85.00 94 CYS A O 1
ATOM 741 N N . LYS A 1 95 ? -17.343 -14.504 12.734 1.00 85.94 95 LYS A N 1
ATOM 742 C CA . LYS A 1 95 ? -17.794 -15.493 13.727 1.00 85.94 95 LYS A CA 1
ATOM 743 C C . LYS A 1 95 ? -17.458 -15.073 15.156 1.00 85.94 95 LYS A C 1
ATOM 745 O O . LYS A 1 95 ? -18.327 -15.146 16.017 1.00 85.94 95 LYS A O 1
ATOM 750 N N . GLU A 1 96 ? -16.229 -14.622 15.397 1.00 85.88 96 GLU A N 1
ATOM 751 C CA . GLU A 1 96 ? -15.765 -14.151 16.711 1.00 85.88 96 GLU A CA 1
ATOM 752 C C . GLU A 1 96 ? -16.591 -12.968 17.225 1.00 85.88 96 GLU A C 1
ATOM 754 O O . GLU A 1 96 ? -16.888 -12.884 18.413 1.00 85.88 96 GLU A O 1
ATOM 759 N N . LEU A 1 97 ? -16.984 -12.064 16.325 1.00 82.00 97 LEU A N 1
ATOM 760 C CA . LEU A 1 97 ? -17.739 -10.856 16.655 1.00 82.00 97 LEU A CA 1
ATOM 761 C C . LEU A 1 97 ? -19.260 -11.037 16.544 1.00 82.00 97 LEU A C 1
ATOM 763 O O . LEU A 1 97 ? -19.996 -10.065 16.703 1.00 82.00 97 LEU A O 1
ATOM 767 N N . GLY A 1 98 ? -19.735 -12.250 16.240 1.00 79.56 98 GLY A N 1
ATOM 768 C CA . GLY A 1 98 ? -21.158 -12.541 16.054 1.00 79.56 98 GLY A CA 1
ATOM 769 C C . GLY A 1 98 ? -21.809 -11.761 14.906 1.00 79.56 98 GLY A C 1
ATOM 770 O O . GLY A 1 98 ? -23.017 -11.550 14.931 1.00 79.56 98 GLY A O 1
ATOM 771 N N . CYS A 1 99 ? -21.025 -11.310 13.920 1.00 77.62 99 CYS A N 1
ATOM 772 C CA . CYS A 1 99 ? -21.500 -10.564 12.758 1.00 77.62 99 CYS A CA 1
ATOM 773 C C . CYS A 1 99 ? -21.999 -11.536 11.671 1.00 77.62 99 CYS A C 1
ATOM 775 O O . CYS A 1 99 ? -21.197 -12.307 11.132 1.00 77.62 99 CYS A O 1
ATOM 777 N N . PRO A 1 100 ? -23.294 -11.513 11.312 1.00 79.38 100 PRO A N 1
ATOM 778 C CA . PRO A 1 100 ? -23.810 -12.279 10.181 1.00 79.38 100 PRO A CA 1
ATOM 779 C C . PRO A 1 100 ? -23.198 -11.809 8.849 1.00 79.38 100 PRO A C 1
ATOM 781 O O . PRO A 1 100 ? -22.984 -10.613 8.648 1.00 79.38 100 PRO A O 1
ATOM 784 N N . GLU A 1 101 ? -22.936 -12.727 7.910 1.00 77.50 101 GLU A N 1
ATOM 785 C CA . GLU A 1 101 ? -22.291 -12.399 6.622 1.00 77.50 101 GLU A CA 1
ATOM 786 C C . GLU A 1 101 ? -23.112 -11.392 5.785 1.00 77.50 101 GLU A C 1
ATOM 788 O O . GLU A 1 101 ? -22.545 -10.555 5.084 1.00 77.50 101 GLU A O 1
ATOM 793 N N . ASP A 1 102 ? -24.440 -11.402 5.922 1.00 81.31 102 ASP A N 1
ATOM 794 C CA . ASP A 1 102 ? -25.382 -10.460 5.303 1.00 81.31 102 ASP A CA 1
ATOM 795 C C . ASP A 1 102 ? -25.342 -9.050 5.922 1.00 81.31 102 ASP A C 1
ATOM 797 O O . ASP A 1 102 ? -25.720 -8.074 5.271 1.00 81.31 102 ASP A O 1
ATOM 801 N N . LYS A 1 103 ? -24.830 -8.916 7.152 1.00 82.12 103 LYS A N 1
ATOM 802 C CA . LYS A 1 103 ? -24.688 -7.637 7.865 1.00 82.12 103 LYS A CA 1
ATOM 803 C C . LYS A 1 103 ? -23.337 -6.965 7.666 1.00 82.12 103 LYS A C 1
ATOM 805 O O . LYS A 1 103 ? -23.224 -5.768 7.919 1.00 82.12 103 LYS A O 1
ATOM 810 N N . VAL A 1 104 ? -22.343 -7.673 7.129 1.00 83.94 104 VAL A N 1
ATOM 811 C CA . VAL A 1 104 ? -21.000 -7.126 6.866 1.00 83.94 104 VAL A CA 1
ATOM 812 C C . VAL A 1 104 ? -21.066 -5.871 5.998 1.00 83.94 104 VAL A C 1
ATOM 814 O O . VAL A 1 104 ? -20.423 -4.871 6.303 1.00 83.94 104 VAL A O 1
ATOM 817 N N . GLN A 1 105 ? -21.867 -5.890 4.928 1.00 85.19 105 GLN A N 1
ATOM 818 C CA . GLN A 1 105 ? -21.976 -4.737 4.032 1.00 85.19 105 GLN A CA 1
ATOM 819 C C . GLN A 1 105 ? -22.657 -3.542 4.708 1.00 85.19 105 GLN A C 1
ATOM 821 O O . GLN A 1 105 ? -22.281 -2.404 4.436 1.00 85.19 105 GLN A O 1
ATOM 826 N N . GLN A 1 106 ? -23.619 -3.807 5.597 1.00 84.31 106 GLN A N 1
ATOM 827 C CA . GLN A 1 106 ? -24.268 -2.779 6.404 1.00 84.31 106 GLN A CA 1
ATOM 828 C C . GLN A 1 106 ? -23.248 -2.133 7.347 1.00 84.31 106 GLN A C 1
ATOM 830 O O . GLN A 1 106 ? -23.050 -0.932 7.261 1.00 84.31 106 GLN A O 1
ATOM 835 N N . TRP A 1 107 ? -22.493 -2.924 8.117 1.00 84.00 107 TRP A N 1
ATOM 836 C CA . TRP A 1 107 ? -21.464 -2.401 9.027 1.00 84.00 107 TRP A CA 1
ATOM 837 C C . TRP A 1 107 ? -20.365 -1.631 8.293 1.00 84.00 107 TRP A C 1
ATOM 839 O O . TRP A 1 107 ? -19.849 -0.639 8.794 1.00 84.00 107 TRP A O 1
ATOM 849 N N . VAL A 1 108 ? -20.003 -2.062 7.081 1.00 83.06 108 VAL A N 1
ATOM 850 C CA . VAL A 1 108 ? -19.037 -1.333 6.249 1.00 83.06 108 VAL A CA 1
ATOM 851 C C . VAL A 1 108 ? -19.571 0.036 5.830 1.00 83.06 108 VAL A C 1
ATOM 853 O O . VAL A 1 108 ? -18.804 1.001 5.796 1.00 83.06 108 VAL A O 1
ATOM 856 N N . ASN A 1 109 ? -20.858 0.118 5.492 1.00 82.31 109 ASN A N 1
ATOM 857 C CA . ASN A 1 109 ? -21.506 1.378 5.147 1.00 82.31 109 ASN A CA 1
ATOM 858 C C . ASN A 1 109 ? -21.667 2.258 6.388 1.00 82.31 109 ASN A C 1
ATOM 860 O O . ASN A 1 109 ? -21.297 3.418 6.319 1.00 82.31 109 ASN A O 1
ATOM 864 N N . ASP A 1 110 ? -22.072 1.697 7.528 1.00 78.75 110 ASP A N 1
ATOM 865 C CA . ASP A 1 110 ? -22.194 2.421 8.797 1.00 78.75 110 ASP A CA 1
ATOM 866 C C . ASP A 1 110 ? -20.849 3.062 9.185 1.00 78.75 110 ASP A C 1
ATOM 868 O O . ASP A 1 110 ? -20.769 4.265 9.421 1.00 78.75 110 ASP A O 1
ATOM 872 N N . VAL A 1 111 ? -19.750 2.296 9.126 1.00 75.69 111 VAL A N 1
ATOM 873 C CA . VAL A 1 111 ? -18.385 2.797 9.377 1.00 75.69 111 VAL A CA 1
ATOM 874 C C . VAL A 1 111 ? -17.994 3.918 8.411 1.00 75.69 111 VAL A C 1
ATOM 876 O O . VAL A 1 111 ? -17.326 4.876 8.812 1.00 75.69 111 VAL A O 1
ATOM 879 N N . ARG A 1 112 ? -18.392 3.812 7.139 1.00 76.62 112 ARG A N 1
ATOM 880 C CA . ARG A 1 112 ? -18.115 4.828 6.118 1.00 76.62 112 ARG A CA 1
ATOM 881 C C . ARG A 1 112 ? -18.930 6.094 6.351 1.00 76.62 112 ARG A C 1
ATOM 883 O O . ARG A 1 112 ? -18.347 7.172 6.329 1.00 76.62 112 ARG A O 1
ATOM 890 N N . ASP A 1 113 ? -20.225 5.953 6.595 1.00 73.62 113 ASP A N 1
ATOM 891 C CA . ASP A 1 113 ? -21.164 7.050 6.804 1.00 73.62 113 ASP A CA 1
ATOM 892 C C . ASP A 1 113 ? -20.799 7.824 8.070 1.00 73.62 113 ASP A C 1
ATOM 894 O O . ASP A 1 113 ? -20.775 9.056 8.067 1.00 73.62 113 ASP A O 1
ATOM 898 N N . TRP A 1 114 ? -20.399 7.114 9.128 1.00 71.31 114 TRP A N 1
ATOM 899 C CA . TRP A 1 114 ? -19.815 7.721 10.317 1.00 71.31 114 TRP A CA 1
ATOM 900 C C . TRP A 1 114 ? -18.564 8.519 9.968 1.00 71.31 114 TRP A C 1
ATOM 902 O O . TRP A 1 114 ? -18.510 9.708 10.257 1.00 71.31 114 TRP A O 1
ATOM 912 N N . ALA A 1 115 ? -17.596 7.916 9.281 1.00 66.38 115 ALA A N 1
ATOM 913 C CA . ALA A 1 115 ? -16.382 8.620 8.889 1.00 66.38 115 ALA A CA 1
ATOM 914 C C . ALA A 1 115 ? -16.640 9.822 7.958 1.00 66.38 115 ALA A C 1
ATOM 916 O O . ALA A 1 115 ? -15.830 10.740 7.941 1.00 66.38 115 ALA A O 1
ATOM 917 N N . THR A 1 116 ? -17.733 9.865 7.191 1.00 67.50 116 THR A N 1
ATOM 918 C CA . THR A 1 116 ? -18.067 11.008 6.318 1.00 67.50 116 THR A CA 1
ATOM 919 C C . THR A 1 116 ? -18.932 12.083 6.977 1.00 67.50 116 THR A C 1
ATOM 921 O O . THR A 1 116 ? -18.989 13.199 6.461 1.00 67.50 116 THR A O 1
ATOM 924 N N . ASN A 1 117 ? -19.598 11.783 8.094 1.00 62.00 117 ASN A N 1
ATOM 925 C CA . ASN A 1 117 ? -20.467 12.735 8.783 1.00 62.00 117 ASN A CA 1
ATOM 926 C C . ASN A 1 117 ? -19.638 13.738 9.598 1.00 62.00 117 ASN A C 1
ATOM 928 O O . ASN A 1 117 ? -19.266 13.501 10.745 1.00 62.00 117 ASN A O 1
ATOM 932 N N . ASP A 1 118 ? -19.362 14.886 8.983 1.00 53.72 118 ASP A N 1
ATOM 933 C CA . ASP A 1 118 ? -18.538 15.970 9.519 1.00 53.72 118 ASP A CA 1
ATOM 934 C C . ASP A 1 118 ? -19.342 16.903 10.440 1.00 53.72 118 ASP A C 1
ATOM 936 O O . ASP A 1 118 ? -19.594 18.065 10.135 1.00 53.72 118 ASP A O 1
ATOM 940 N N . ASN A 1 119 ? -19.800 16.390 11.581 1.00 51.06 119 ASN A N 1
ATOM 941 C CA . ASN A 1 119 ? -20.479 17.213 12.582 1.00 51.06 119 ASN A CA 1
ATOM 942 C C . ASN A 1 119 ? -19.523 17.545 13.732 1.00 51.06 119 ASN A C 1
ATOM 944 O O . ASN A 1 119 ? -19.568 16.875 14.757 1.00 51.06 119 ASN A O 1
ATOM 948 N N . THR A 1 120 ? -18.653 18.549 13.525 1.00 49.88 120 THR A N 1
ATOM 949 C CA . THR A 1 120 ? -18.374 19.716 14.407 1.00 49.88 120 THR A CA 1
ATOM 950 C C . THR A 1 120 ? -16.936 20.225 14.252 1.00 49.88 120 THR A C 1
ATOM 952 O O . THR A 1 120 ? -16.030 19.674 14.867 1.00 49.88 120 THR A O 1
ATOM 955 N N . SER A 1 121 ? -16.745 21.330 13.524 1.00 53.47 121 SER A N 1
ATOM 956 C CA . SER A 1 121 ? -15.467 22.033 13.353 1.00 53.47 121 SER A CA 1
ATOM 957 C C . SER A 1 121 ? -14.948 22.621 14.675 1.00 53.47 121 SER A C 1
ATOM 959 O O . SER A 1 121 ? -15.515 23.580 15.199 1.00 53.47 121 SER A O 1
ATOM 961 N N . GLY A 1 122 ? -13.849 22.084 15.207 1.00 58.56 122 GLY A N 1
ATOM 962 C CA . GLY A 1 122 ? -13.127 22.676 16.340 1.00 58.56 122 GLY A CA 1
ATOM 963 C C . GLY A 1 122 ? -11.624 22.405 16.272 1.00 58.56 122 GLY A C 1
ATOM 964 O O . GLY A 1 122 ? -11.209 21.354 15.789 1.00 58.56 122 GLY A O 1
ATOM 965 N N . ASP A 1 123 ? -10.796 23.321 16.785 1.00 58.41 123 ASP A N 1
ATOM 966 C CA . ASP A 1 123 ? -9.324 23.258 16.684 1.00 58.41 123 ASP A CA 1
ATOM 967 C C . ASP A 1 123 ? -8.727 21.942 17.221 1.00 58.41 123 ASP A C 1
ATOM 969 O O . ASP A 1 123 ? -7.800 21.385 16.627 1.00 58.41 123 ASP A O 1
ATOM 973 N N . ASN A 1 124 ? -9.331 21.362 18.267 1.00 67.69 124 ASN A N 1
ATOM 974 C CA . ASN A 1 124 ? -8.942 20.056 18.814 1.00 67.69 124 ASN A CA 1
ATOM 975 C C . ASN A 1 124 ? -9.170 18.882 17.839 1.00 67.69 124 ASN A C 1
ATOM 977 O O . ASN A 1 124 ? -8.490 17.867 17.944 1.00 67.69 124 ASN A O 1
ATOM 981 N N . GLN A 1 125 ? -10.095 18.988 16.880 1.00 70.38 125 GLN A N 1
ATOM 982 C CA . GLN A 1 125 ? -10.361 17.936 15.889 1.00 70.38 125 GLN A CA 1
ATOM 983 C C . GLN A 1 125 ? -9.229 17.812 14.866 1.00 70.38 125 GLN A C 1
ATOM 985 O O . GLN A 1 125 ? -8.847 16.699 14.516 1.00 70.38 125 GLN A O 1
ATOM 990 N N . SER A 1 126 ? -8.647 18.935 14.434 1.00 73.12 126 SER A N 1
ATOM 991 C CA . SER A 1 126 ? -7.527 18.929 13.482 1.00 73.12 126 SER A CA 1
ATOM 992 C C . SER A 1 126 ? -6.310 18.182 14.043 1.00 73.12 126 SER A C 1
ATOM 994 O O . SER A 1 126 ? -5.660 17.397 13.347 1.00 73.12 126 SER A O 1
ATOM 996 N N . LEU A 1 127 ? -6.052 18.368 15.339 1.00 81.75 127 LEU A N 1
ATOM 997 C CA . LEU A 1 127 ? -4.960 17.728 16.053 1.00 81.75 127 LEU A CA 1
ATOM 998 C C . LEU A 1 127 ? -5.216 16.233 16.263 1.00 81.75 127 LEU A C 1
ATOM 1000 O O . LEU A 1 127 ? -4.325 15.422 16.024 1.00 81.75 127 LEU A O 1
ATOM 1004 N N . GLN A 1 128 ? -6.440 15.854 16.624 1.00 79.81 128 GLN A N 1
ATOM 1005 C CA . GLN A 1 128 ? -6.833 14.450 16.752 1.00 79.81 128 GLN A CA 1
ATOM 1006 C C . GLN A 1 128 ? -6.762 13.689 15.421 1.00 79.81 128 GLN A C 1
ATOM 1008 O O . GLN A 1 128 ? -6.175 12.609 15.368 1.00 79.81 128 GLN A O 1
ATOM 1013 N N . MET A 1 129 ? -7.250 14.282 14.325 1.00 73.44 129 MET A N 1
ATOM 1014 C CA . MET A 1 129 ? -7.108 13.716 12.977 1.00 73.44 129 MET A CA 1
ATOM 1015 C C . MET A 1 129 ? -5.636 13.546 12.581 1.00 73.44 129 MET A C 1
ATOM 1017 O O . MET A 1 129 ? -5.264 12.550 11.957 1.00 73.44 129 MET A O 1
ATOM 1021 N N . SER A 1 130 ? -4.785 14.509 12.948 1.00 81.50 130 SER A N 1
ATOM 1022 C CA . SER A 1 130 ? -3.340 14.438 12.713 1.00 81.50 130 SER A CA 1
ATOM 1023 C C . SER A 1 130 ? -2.697 13.275 13.478 1.00 81.50 130 SER A C 1
ATOM 1025 O O . SER A 1 130 ? -1.936 12.502 12.891 1.00 81.50 130 SER A O 1
ATOM 1027 N N . ILE A 1 131 ? -3.048 13.093 14.757 1.00 85.44 131 ILE A N 1
ATOM 1028 C CA . ILE A 1 131 ? -2.578 11.981 15.601 1.00 85.44 131 ILE A CA 1
ATOM 1029 C C . ILE A 1 131 ? -2.985 10.631 14.997 1.00 85.44 131 ILE A C 1
ATOM 1031 O O . ILE A 1 131 ? -2.136 9.759 14.795 1.00 85.44 131 ILE A O 1
ATOM 1035 N N . GLU A 1 132 ? -4.257 10.472 14.634 1.00 79.12 132 GLU A N 1
ATOM 1036 C CA . GLU A 1 132 ? -4.780 9.259 13.998 1.00 79.12 132 GLU A CA 1
ATOM 1037 C C . GLU A 1 132 ? -4.055 8.932 12.689 1.00 79.12 132 GLU A C 1
ATOM 1039 O O . GLU A 1 132 ? -3.603 7.802 12.475 1.00 79.12 132 GLU A O 1
ATOM 1044 N N . HIS A 1 133 ? -3.910 9.932 11.815 1.00 73.56 133 HIS A N 1
ATOM 1045 C CA . HIS A 1 133 ? -3.267 9.768 10.518 1.00 73.56 133 HIS A CA 1
ATOM 1046 C C . HIS A 1 133 ? -1.793 9.372 10.660 1.00 73.56 133 HIS A C 1
ATOM 1048 O O . HIS A 1 133 ? -1.323 8.452 9.982 1.00 73.56 133 HIS A O 1
ATOM 1054 N N . LEU A 1 134 ? -1.062 10.034 11.561 1.00 80.88 134 LEU A N 1
ATOM 1055 C CA . LEU A 1 134 ? 0.338 9.726 11.838 1.00 80.88 134 LEU A CA 1
ATOM 1056 C C . LEU A 1 134 ? 0.497 8.311 12.411 1.00 80.88 134 LEU A C 1
ATOM 1058 O O . LEU A 1 134 ? 1.373 7.570 11.960 1.00 80.88 134 LEU A O 1
ATOM 1062 N N . PHE A 1 135 ? -0.366 7.904 13.344 1.00 82.88 135 PHE A N 1
ATOM 1063 C CA . PHE A 1 135 ? -0.331 6.569 13.942 1.00 82.88 135 PHE A CA 1
ATOM 1064 C C . PHE A 1 135 ? -0.600 5.463 12.914 1.00 82.88 135 PHE A C 1
ATOM 1066 O O . PHE A 1 135 ? 0.197 4.530 12.780 1.00 82.88 135 PHE A O 1
ATOM 1073 N N . LEU A 1 136 ? -1.671 5.588 12.124 1.00 74.81 136 LEU A N 1
ATOM 1074 C CA . LEU A 1 136 ? -1.989 4.617 11.073 1.00 74.81 136 LEU A CA 1
ATOM 1075 C C . LEU A 1 136 ? -0.885 4.553 10.011 1.00 74.81 136 LEU A C 1
ATOM 1077 O O . LEU A 1 136 ? -0.467 3.461 9.616 1.00 74.81 136 LEU A O 1
ATOM 1081 N N . GLY A 1 137 ? -0.366 5.709 9.587 1.00 73.69 137 GLY A N 1
ATOM 1082 C CA . GLY A 1 137 ? 0.739 5.793 8.635 1.00 73.69 137 GLY A CA 1
ATOM 1083 C C . GLY A 1 137 ? 2.007 5.091 9.130 1.00 73.69 137 GLY A C 1
ATOM 1084 O O . GLY A 1 137 ? 2.662 4.384 8.358 1.00 73.69 137 GLY A O 1
ATOM 1085 N N . LEU A 1 138 ? 2.334 5.220 10.420 1.00 80.12 138 LEU A N 1
ATOM 1086 C CA . LEU A 1 138 ? 3.463 4.536 11.057 1.00 80.12 138 LEU A CA 1
ATOM 1087 C C . LEU A 1 138 ? 3.278 3.018 11.092 1.00 80.12 138 LEU A C 1
ATOM 1089 O O . LEU A 1 138 ? 4.186 2.286 10.686 1.00 80.12 138 LEU A O 1
ATOM 1093 N N . CYS A 1 139 ? 2.104 2.541 11.514 1.00 76.06 139 CYS A N 1
ATOM 1094 C CA . CYS A 1 139 ? 1.769 1.116 11.522 1.00 76.06 139 CYS A CA 1
ATOM 1095 C C . CYS A 1 139 ? 1.917 0.498 10.123 1.00 76.06 139 CYS A C 1
ATOM 1097 O O . CYS A 1 139 ? 2.557 -0.545 9.957 1.00 76.06 139 CYS A O 1
ATOM 1099 N N . GLN A 1 140 ? 1.404 1.180 9.095 1.00 70.00 140 GLN A N 1
ATOM 1100 C CA . GLN A 1 140 ? 1.508 0.745 7.700 1.00 70.00 140 GLN A CA 1
ATOM 1101 C C . GLN A 1 140 ? 2.963 0.709 7.211 1.00 70.00 140 GLN A C 1
ATOM 1103 O O . GLN A 1 140 ? 3.420 -0.305 6.677 1.00 70.00 140 GLN A O 1
ATOM 1108 N N . LYS A 1 141 ? 3.727 1.786 7.424 1.00 76.69 141 LYS A N 1
ATOM 1109 C CA . LYS A 1 141 ? 5.131 1.862 6.989 1.00 76.69 141 LYS A CA 1
ATOM 1110 C C . LYS A 1 141 ? 6.001 0.827 7.697 1.00 76.69 141 LYS A C 1
ATOM 1112 O 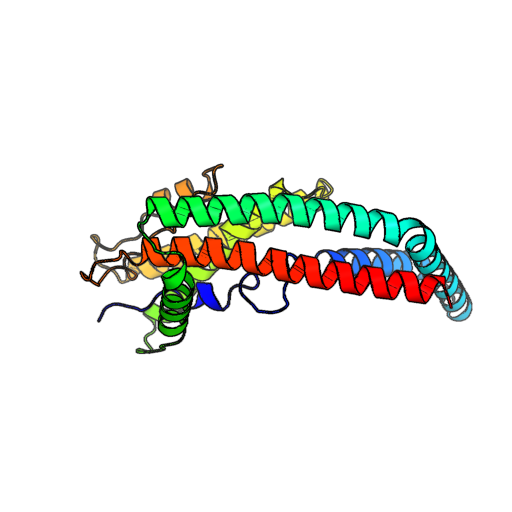O . LYS A 1 141 ? 6.853 0.230 7.044 1.00 76.69 141 LYS A O 1
ATOM 1117 N N . LYS A 1 142 ? 5.763 0.554 8.987 1.00 76.94 142 LYS A N 1
ATOM 1118 C CA . LYS A 1 142 ? 6.449 -0.511 9.738 1.00 76.94 142 LYS A CA 1
ATOM 1119 C C . LYS A 1 142 ? 6.136 -1.896 9.162 1.00 76.94 142 LYS A C 1
ATOM 1121 O O . LYS A 1 142 ? 7.061 -2.676 8.942 1.00 76.94 142 LYS A O 1
ATOM 1126 N N . ALA A 1 143 ? 4.867 -2.184 8.865 1.00 68.81 143 ALA A N 1
ATOM 1127 C CA . ALA A 1 143 ? 4.446 -3.442 8.245 1.00 68.81 143 ALA A CA 1
ATOM 1128 C C . ALA A 1 143 ? 5.115 -3.677 6.878 1.00 68.81 143 ALA A C 1
ATOM 1130 O O . ALA A 1 143 ? 5.569 -4.785 6.584 1.00 68.81 143 ALA A O 1
ATOM 1131 N N . CYS A 1 144 ? 5.219 -2.631 6.054 1.00 65.81 144 CYS A N 1
ATOM 1132 C CA . CYS A 1 144 ? 5.879 -2.704 4.750 1.00 65.81 144 CYS A CA 1
ATOM 1133 C C . CYS A 1 144 ? 7.408 -2.821 4.858 1.00 65.81 144 CYS A C 1
ATOM 1135 O O . CYS A 1 144 ? 8.021 -3.504 4.040 1.00 65.81 144 CYS A O 1
ATOM 1137 N N . LEU A 1 145 ? 8.025 -2.236 5.894 1.00 67.75 145 LEU A N 1
ATOM 1138 C CA . LEU A 1 145 ? 9.483 -2.207 6.082 1.00 67.75 145 LEU A CA 1
ATOM 1139 C C . LEU A 1 145 ? 10.127 -3.600 6.124 1.00 67.75 145 LEU A C 1
ATOM 1141 O O . LEU A 1 145 ? 11.262 -3.766 5.675 1.00 67.75 145 LEU A O 1
ATOM 1145 N N . TYR A 1 146 ? 9.408 -4.587 6.661 1.00 60.59 146 TYR A N 1
ATOM 1146 C CA . TYR A 1 146 ? 9.877 -5.971 6.784 1.00 60.59 146 TYR A CA 1
ATOM 1147 C C . TYR A 1 146 ? 9.317 -6.910 5.712 1.00 60.59 146 TYR A C 1
ATOM 1149 O O . TYR A 1 146 ? 9.860 -7.992 5.509 1.00 60.59 146 TYR A O 1
ATOM 1157 N N . ARG A 1 147 ? 8.269 -6.498 4.988 1.00 53.44 147 ARG A N 1
ATOM 1158 C CA . ARG A 1 147 ? 7.710 -7.265 3.864 1.00 53.44 147 ARG A CA 1
ATOM 1159 C C . ARG A 1 147 ? 8.484 -7.075 2.552 1.00 53.44 147 ARG A C 1
ATOM 1161 O O . ARG A 1 147 ? 8.266 -7.849 1.624 1.00 53.44 147 ARG A O 1
ATOM 1168 N N . GLN A 1 148 ? 9.374 -6.082 2.464 1.00 55.09 148 GLN A N 1
ATOM 1169 C CA . GLN A 1 148 ? 10.061 -5.700 1.223 1.00 55.09 148 GLN A CA 1
ATOM 1170 C C . GLN A 1 148 ? 11.534 -6.141 1.151 1.00 55.09 148 GLN A C 1
ATOM 1172 O O . GLN A 1 148 ? 12.319 -5.994 2.094 1.00 55.09 148 GLN A O 1
ATOM 1177 N N . THR A 1 149 ? 11.937 -6.591 -0.041 1.00 51.31 149 THR A N 1
ATOM 1178 C CA . THR A 1 149 ? 13.315 -6.925 -0.459 1.00 51.31 149 THR A CA 1
ATOM 1179 C C . THR A 1 149 ? 14.160 -5.680 -0.780 1.00 51.31 149 THR A C 1
ATOM 1181 O O . THR A 1 149 ? 14.912 -5.645 -1.751 1.00 51.31 149 THR A O 1
ATOM 1184 N N . ASP A 1 150 ? 14.039 -4.623 0.020 1.00 55.25 150 ASP A N 1
ATOM 1185 C CA . ASP A 1 150 ? 14.799 -3.390 -0.192 1.00 55.25 150 ASP A CA 1
ATOM 1186 C C . ASP A 1 150 ? 16.298 -3.578 0.073 1.00 55.25 150 ASP A C 1
ATOM 1188 O O . ASP A 1 150 ? 16.708 -4.272 1.009 1.00 55.25 150 ASP A O 1
ATOM 1192 N N . SER A 1 151 ? 17.131 -2.874 -0.703 1.00 61.81 151 SER A N 1
ATOM 1193 C CA . SER A 1 151 ? 18.558 -2.752 -0.388 1.00 61.81 151 SER A CA 1
ATOM 1194 C C . SER A 1 151 ? 18.754 -2.108 0.990 1.00 61.81 151 SER A C 1
ATOM 1196 O O . SER A 1 151 ? 17.957 -1.270 1.425 1.00 61.81 151 SER A O 1
ATOM 1198 N N . ASN A 1 152 ? 19.863 -2.430 1.664 1.00 72.56 152 ASN A N 1
ATOM 1199 C CA . ASN A 1 152 ? 20.161 -1.888 2.995 1.00 72.56 152 ASN A CA 1
ATOM 1200 C C . ASN A 1 152 ? 20.111 -0.348 3.044 1.00 72.56 152 ASN A C 1
ATOM 1202 O O . ASN A 1 152 ? 19.650 0.213 4.036 1.00 72.56 152 ASN A O 1
ATOM 1206 N N . LYS A 1 153 ? 20.504 0.345 1.964 1.00 72.19 153 LYS A N 1
ATOM 1207 C CA . LYS A 1 153 ? 20.454 1.814 1.875 1.00 72.19 153 LYS A CA 1
ATOM 1208 C C . LYS A 1 153 ? 19.020 2.357 1.890 1.00 72.19 153 LYS A C 1
ATOM 1210 O O . LYS A 1 153 ? 18.738 3.312 2.611 1.00 72.19 153 LYS A O 1
ATOM 1215 N N . ILE A 1 154 ? 18.110 1.742 1.136 1.00 67.62 154 ILE A N 1
ATOM 1216 C CA . ILE A 1 154 ? 16.697 2.154 1.088 1.00 67.62 154 ILE A CA 1
ATOM 1217 C C . ILE A 1 154 ? 16.000 1.822 2.407 1.00 67.62 154 ILE A C 1
ATOM 1219 O O . ILE A 1 154 ? 15.306 2.672 2.968 1.00 67.62 154 ILE A O 1
ATOM 1223 N N . ARG A 1 155 ? 16.278 0.644 2.977 1.00 75.56 155 ARG A N 1
ATOM 1224 C CA . ARG A 1 155 ? 15.761 0.259 4.294 1.00 75.56 155 ARG A CA 1
ATOM 1225 C C . ARG A 1 155 ? 16.188 1.248 5.382 1.00 75.56 155 ARG A C 1
ATOM 1227 O O . ARG A 1 155 ? 15.372 1.619 6.221 1.00 75.56 155 ARG A O 1
ATOM 1234 N N . GLN A 1 156 ? 17.435 1.726 5.354 1.00 79.25 156 GLN A N 1
ATOM 1235 C CA . GLN A 1 156 ? 17.915 2.755 6.285 1.00 79.25 156 GLN A CA 1
ATOM 1236 C C . GLN A 1 156 ? 17.172 4.090 6.128 1.00 79.25 156 GLN A C 1
ATOM 1238 O O . GLN A 1 156 ? 16.769 4.682 7.130 1.00 79.25 156 GLN A O 1
ATOM 1243 N N . LEU A 1 157 ? 16.925 4.544 4.895 1.00 80.50 157 LEU A N 1
ATOM 1244 C CA . LEU A 1 157 ? 16.150 5.765 4.639 1.00 80.50 157 LEU A CA 1
ATOM 1245 C C . LEU A 1 157 ? 14.703 5.642 5.134 1.00 80.50 157 LEU A C 1
ATOM 1247 O O . LEU A 1 157 ? 14.210 6.545 5.808 1.00 80.50 157 LEU A O 1
ATOM 1251 N N . ARG A 1 158 ? 14.045 4.504 4.876 1.00 77.69 158 ARG A N 1
ATOM 1252 C CA . ARG A 1 158 ? 12.686 4.224 5.368 1.00 77.69 158 ARG A CA 1
ATOM 1253 C C . ARG A 1 158 ? 12.639 4.196 6.897 1.00 77.69 158 ARG A C 1
ATOM 1255 O O . ARG A 1 158 ? 11.766 4.826 7.483 1.00 77.69 158 ARG A O 1
ATOM 1262 N N . ARG A 1 159 ? 13.622 3.565 7.554 1.00 83.06 159 ARG A N 1
ATOM 1263 C CA . ARG A 1 159 ? 13.763 3.594 9.024 1.00 83.06 159 ARG A CA 1
ATOM 1264 C C . ARG A 1 159 ? 13.955 5.012 9.560 1.00 83.06 159 ARG A C 1
ATOM 1266 O O . ARG A 1 159 ? 13.390 5.337 10.599 1.00 83.06 159 ARG A O 1
ATOM 1273 N N . LYS A 1 160 ? 14.740 5.854 8.876 1.00 84.94 160 LYS A N 1
ATOM 1274 C CA . LYS A 1 160 ? 14.926 7.261 9.261 1.00 84.94 160 LYS A CA 1
ATOM 1275 C C . LYS A 1 160 ? 13.602 8.025 9.199 1.00 84.94 160 LYS A C 1
ATOM 1277 O O . LYS A 1 160 ? 13.222 8.623 10.198 1.00 84.94 160 LYS A O 1
ATOM 1282 N N . ARG A 1 161 ? 12.875 7.920 8.083 1.00 83.44 161 ARG A N 1
ATOM 1283 C CA . ARG A 1 161 ? 11.554 8.545 7.919 1.00 83.44 161 ARG A CA 1
ATOM 1284 C C . ARG A 1 161 ? 10.549 8.053 8.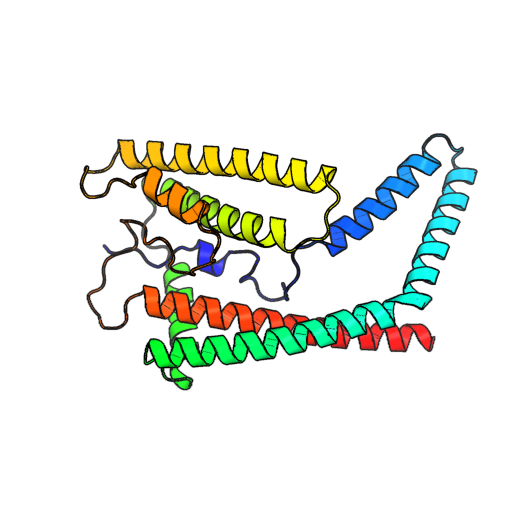965 1.00 83.44 161 ARG A C 1
ATOM 1286 O O . ARG A 1 161 ? 9.810 8.854 9.521 1.00 83.44 161 ARG A O 1
ATOM 1293 N N . LEU A 1 162 ? 10.569 6.757 9.284 1.00 85.56 162 LEU A N 1
ATOM 1294 C CA . LEU A 1 162 ? 9.716 6.175 10.324 1.00 85.56 162 LEU A CA 1
ATOM 1295 C C . LEU A 1 162 ? 9.990 6.798 11.704 1.00 85.56 162 LEU A C 1
ATOM 1297 O O . LEU A 1 162 ? 9.055 7.096 12.438 1.00 85.56 162 LEU A O 1
ATOM 1301 N N . ARG A 1 163 ? 11.263 7.039 12.051 1.00 87.00 163 ARG A N 1
ATOM 1302 C CA . ARG A 1 163 ? 11.619 7.734 13.300 1.00 87.00 163 ARG A CA 1
ATOM 1303 C C . ARG A 1 163 ? 11.126 9.179 13.310 1.00 87.00 163 ARG A C 1
ATOM 1305 O O . ARG A 1 163 ? 10.552 9.597 14.304 1.00 87.00 163 ARG A O 1
ATOM 1312 N N . GLU A 1 164 ? 11.307 9.910 12.211 1.00 88.25 164 GLU A N 1
ATOM 1313 C CA . GLU A 1 164 ? 10.845 11.302 12.085 1.00 88.25 164 GLU A CA 1
ATOM 1314 C C . GLU A 1 164 ? 9.322 11.413 12.252 1.00 88.25 164 GLU A C 1
ATOM 1316 O O . GLU A 1 164 ? 8.836 12.286 12.967 1.00 88.25 164 GLU A O 1
ATOM 1321 N N . GLU A 1 165 ? 8.559 10.511 11.633 1.00 86.50 165 GLU A N 1
ATOM 1322 C CA . GLU A 1 165 ? 7.101 10.468 11.781 1.00 86.50 165 GLU A CA 1
ATOM 1323 C C . GLU A 1 165 ? 6.663 10.050 13.188 1.00 86.50 165 GLU A C 1
ATOM 1325 O O . GLU A 1 165 ? 5.710 10.625 13.709 1.00 86.50 165 GLU A O 1
ATOM 1330 N N . LYS A 1 166 ? 7.386 9.128 13.845 1.00 90.81 166 LYS A N 1
ATOM 1331 C CA . LYS A 1 166 ? 7.142 8.775 15.254 1.00 90.81 166 LYS A CA 1
ATOM 1332 C C . LYS A 1 166 ? 7.329 9.996 16.154 1.00 90.81 166 LYS A C 1
ATOM 1334 O O . LYS A 1 166 ? 6.475 10.274 16.986 1.00 90.81 166 LYS A O 1
ATOM 1339 N N . THR A 1 167 ? 8.400 10.764 15.954 1.00 91.12 167 THR A N 1
ATOM 1340 C CA . THR A 1 167 ? 8.633 12.004 16.708 1.00 91.12 167 THR A CA 1
ATOM 1341 C C . THR A 1 167 ? 7.509 13.018 16.489 1.00 91.12 167 THR A C 1
ATOM 1343 O O . THR A 1 167 ? 7.055 13.634 17.449 1.00 91.12 167 THR A O 1
ATOM 1346 N N . LYS A 1 168 ? 7.016 13.165 15.251 1.00 90.88 168 LYS A N 1
ATOM 1347 C CA . LYS A 1 168 ? 5.874 14.043 14.949 1.00 90.88 168 LYS A CA 1
ATOM 1348 C C . LYS A 1 168 ? 4.590 13.594 15.644 1.00 90.88 168 LYS A C 1
ATOM 1350 O O . LYS A 1 168 ? 3.876 14.440 16.168 1.00 90.88 168 LYS A O 1
ATOM 1355 N N . LEU A 1 169 ? 4.316 12.288 15.671 1.00 89.50 169 LEU A N 1
ATOM 1356 C CA . LEU A 1 169 ? 3.156 11.732 16.369 1.00 89.50 169 LEU A CA 1
ATOM 1357 C C . LEU A 1 169 ? 3.196 12.068 17.863 1.00 89.50 169 LEU A C 1
ATOM 1359 O O . LEU A 1 169 ? 2.222 12.590 18.392 1.00 89.50 169 LEU A O 1
ATOM 1363 N N . LEU A 1 170 ? 4.323 11.809 18.529 1.00 90.06 170 LEU A N 1
ATOM 1364 C CA . LEU A 1 170 ? 4.463 12.084 19.962 1.00 90.06 170 LEU A CA 1
ATOM 1365 C C . LEU A 1 170 ? 4.353 13.582 20.266 1.00 90.06 170 LEU A C 1
ATOM 1367 O O . LEU A 1 170 ? 3.709 13.966 21.235 1.00 90.06 170 LEU A O 1
ATOM 1371 N N . ALA A 1 171 ? 4.911 14.442 19.410 1.00 90.44 171 ALA A N 1
ATOM 1372 C CA . ALA A 1 171 ? 4.751 15.888 19.549 1.00 90.44 171 ALA A CA 1
ATOM 1373 C C . ALA A 1 171 ? 3.279 16.325 19.430 1.00 90.44 171 ALA A C 1
ATOM 1375 O O . ALA A 1 171 ? 2.822 17.143 20.226 1.00 90.44 171 ALA A O 1
ATOM 1376 N N . ALA A 1 172 ? 2.528 15.753 18.482 1.00 88.81 172 ALA A N 1
ATOM 1377 C CA . ALA A 1 172 ? 1.098 16.017 18.337 1.00 88.81 172 ALA A CA 1
ATOM 1378 C C . ALA A 1 172 ? 0.297 15.523 19.555 1.00 88.81 172 ALA A C 1
ATOM 1380 O O . ALA A 1 172 ? -0.591 16.228 20.027 1.00 88.81 172 ALA A O 1
ATOM 1381 N N . ILE A 1 173 ? 0.652 14.360 20.114 1.00 89.38 173 ILE A N 1
ATOM 1382 C CA . ILE A 1 173 ? 0.049 13.828 21.345 1.00 89.38 173 ILE A CA 1
ATOM 1383 C C . ILE A 1 173 ? 0.306 14.758 22.538 1.00 89.38 173 ILE A C 1
ATOM 1385 O O . ILE A 1 173 ? -0.630 15.093 23.255 1.00 89.38 173 ILE A O 1
ATOM 1389 N N . ARG A 1 174 ? 1.535 15.255 22.721 1.00 89.69 174 ARG A N 1
ATOM 1390 C CA . ARG A 1 174 ? 1.855 16.229 23.785 1.00 89.69 174 ARG A CA 1
ATOM 1391 C C . ARG A 1 174 ? 1.049 17.511 23.654 1.00 89.69 174 ARG A C 1
ATOM 1393 O O . ARG A 1 174 ? 0.520 18.027 24.638 1.00 89.69 174 ARG A O 1
ATOM 1400 N N . GLN A 1 175 ? 0.944 18.016 22.427 1.00 88.25 175 GLN A N 1
ATOM 1401 C CA . GLN A 1 175 ? 0.133 19.190 22.132 1.00 88.25 175 GLN A CA 1
ATOM 1402 C C . GLN A 1 175 ? -1.340 18.942 22.483 1.00 88.25 175 GLN A C 1
ATOM 1404 O O . GLN A 1 175 ? -1.992 19.830 23.022 1.00 88.25 175 GLN A O 1
ATOM 1409 N N . TYR A 1 176 ? -1.845 17.732 22.232 1.00 86.06 176 TYR A N 1
ATOM 1410 C CA . TYR A 1 176 ? -3.211 17.353 22.572 1.00 86.06 176 TYR A CA 1
ATOM 1411 C C . TYR A 1 176 ? -3.414 17.273 24.088 1.00 86.06 176 TYR A C 1
ATOM 1413 O O . TYR A 1 176 ? -4.335 17.890 24.617 1.00 86.06 176 TYR A O 1
ATOM 1421 N N . ASN A 1 177 ? -2.507 16.599 24.795 1.00 87.88 177 ASN A N 1
ATOM 1422 C CA . ASN A 1 177 ? -2.565 16.422 26.246 1.00 87.88 177 ASN A CA 1
ATOM 1423 C C . ASN A 1 177 ? -2.500 17.753 27.018 1.00 87.88 177 ASN A C 1
ATOM 1425 O O . ASN A 1 177 ? -3.085 17.860 28.089 1.00 87.88 177 ASN A O 1
ATOM 1429 N N . THR A 1 178 ? -1.869 18.796 26.459 1.00 85.31 178 THR A N 1
ATOM 1430 C CA . THR A 1 178 ? -1.752 20.129 27.094 1.00 85.31 178 THR A CA 1
ATOM 1431 C C . THR A 1 178 ? -3.117 20.757 27.433 1.00 85.31 178 THR A C 1
ATOM 1433 O O . THR A 1 178 ? -3.208 21.576 28.344 1.00 85.31 178 THR A O 1
ATOM 1436 N N . GLY A 1 179 ? -4.182 20.384 26.714 1.00 75.88 179 GLY A N 1
ATOM 1437 C CA . GLY A 1 179 ? -5.533 20.922 26.898 1.00 75.88 179 GLY A CA 1
ATOM 1438 C C . GLY A 1 179 ? -6.561 19.931 27.450 1.00 75.88 179 GLY A C 1
ATOM 1439 O O . GLY A 1 179 ? -7.752 20.212 27.332 1.00 75.88 179 GLY A O 1
ATOM 1440 N N . GLN A 1 180 ? -6.147 18.771 27.975 1.00 77.44 180 GLN A N 1
ATOM 1441 C CA . GLN A 1 180 ? -7.063 17.697 28.384 1.00 77.44 180 GLN A CA 1
ATOM 1442 C C . GLN A 1 180 ? -6.968 17.359 29.881 1.00 77.44 180 GLN A C 1
ATOM 1444 O O . GLN A 1 180 ? -5.900 17.495 30.477 1.00 77.44 180 GLN A O 1
ATOM 1449 N N . PRO A 1 181 ? -8.068 16.886 30.498 1.00 75.38 181 PRO A N 1
ATOM 1450 C CA . PRO A 1 181 ? -8.040 16.305 31.836 1.00 75.38 181 PRO A CA 1
ATOM 1451 C C . PRO A 1 181 ? -7.082 15.102 31.934 1.00 75.38 181 PRO A C 1
ATOM 1453 O O . PRO A 1 181 ? -6.994 14.336 30.966 1.00 75.38 181 PRO A O 1
ATOM 1456 N N . PRO A 1 182 ? -6.460 14.855 33.107 1.00 71.25 182 PRO A N 1
ATOM 1457 C CA . PRO A 1 182 ? -5.558 13.715 33.329 1.00 71.25 182 PRO A CA 1
ATOM 1458 C C . PRO A 1 182 ? -6.183 12.346 33.012 1.00 71.25 182 PRO A C 1
ATOM 1460 O O . PRO A 1 182 ? -5.501 11.429 32.572 1.00 71.25 182 PRO A O 1
ATOM 1463 N N . GLU A 1 183 ? -7.498 12.207 33.191 1.00 69.06 183 GLU A N 1
ATOM 1464 C CA . GLU A 1 183 ? -8.252 10.969 32.928 1.00 69.06 183 GLU A CA 1
ATOM 1465 C C . GLU A 1 183 ? -8.363 10.630 31.431 1.00 69.06 183 GLU A C 1
ATOM 1467 O O . GLU A 1 183 ? -8.543 9.473 31.061 1.00 69.06 183 GLU A O 1
ATOM 1472 N N . THR A 1 184 ? -8.239 11.636 30.564 1.00 69.06 184 THR A N 1
ATOM 1473 C CA . THR A 1 184 ? -8.309 11.516 29.096 1.00 69.06 184 THR A CA 1
ATOM 1474 C C . THR A 1 184 ? -6.949 11.696 28.422 1.00 69.06 184 THR A C 1
ATOM 1476 O O . THR A 1 184 ? -6.870 11.796 27.195 1.00 69.06 184 THR A O 1
ATOM 1479 N N . GLU A 1 185 ? -5.878 11.758 29.215 1.00 80.81 185 GLU A N 1
ATOM 1480 C CA . GLU A 1 185 ? -4.519 11.932 28.725 1.00 80.81 185 GLU A CA 1
ATOM 1481 C C . GLU A 1 185 ? -4.047 10.690 27.959 1.00 80.81 185 GLU A C 1
ATOM 1483 O O . GLU A 1 185 ? -4.136 9.554 28.433 1.00 80.81 185 GLU A O 1
ATOM 1488 N N . ILE A 1 186 ? -3.495 10.902 26.763 1.00 82.50 186 ILE A N 1
ATOM 1489 C CA . ILE A 1 186 ? -2.879 9.818 26.004 1.00 82.50 186 ILE A CA 1
ATOM 1490 C C . ILE A 1 186 ? -1.498 9.537 26.592 1.00 82.50 186 ILE A C 1
ATOM 1492 O O . ILE A 1 186 ? -0.589 10.360 26.486 1.00 82.50 186 ILE A O 1
ATOM 1496 N N . GLN A 1 187 ? -1.314 8.332 27.123 1.00 83.44 187 GLN A N 1
ATOM 1497 C CA . GLN A 1 187 ? -0.018 7.860 27.605 1.00 83.44 187 GLN A CA 1
ATOM 1498 C C . GLN A 1 187 ? 0.925 7.577 26.423 1.00 83.44 187 GLN A C 1
ATOM 1500 O O . GLN A 1 187 ? 0.707 6.636 25.654 1.00 83.44 187 GLN A O 1
ATOM 1505 N N . GLU A 1 188 ? 1.993 8.371 26.280 1.00 84.75 188 GLU A N 1
ATOM 1506 C CA . GLU A 1 188 ? 2.988 8.206 25.204 1.00 84.75 188 GLU A CA 1
ATOM 1507 C C . GLU A 1 188 ? 3.594 6.794 25.194 1.00 84.75 188 GLU A C 1
ATOM 1509 O O . GLU A 1 188 ? 3.756 6.194 24.130 1.00 84.75 188 GLU A O 1
ATOM 1514 N N . GLU A 1 189 ? 3.862 6.233 26.374 1.00 83.00 189 GLU A N 1
ATOM 1515 C CA . GLU A 1 189 ? 4.447 4.899 26.544 1.00 83.00 189 GLU A CA 1
ATOM 1516 C C . GLU A 1 189 ? 3.571 3.790 25.943 1.00 83.00 189 GLU A C 1
ATOM 1518 O O . GLU A 1 189 ? 4.085 2.864 25.310 1.00 83.00 189 GLU A O 1
ATOM 1523 N N . GLU A 1 190 ? 2.243 3.901 26.061 1.00 80.69 190 GLU A N 1
ATOM 1524 C CA . GLU A 1 190 ? 1.312 2.923 25.488 1.00 80.69 190 GLU A CA 1
ATOM 1525 C C . GLU A 1 190 ? 1.311 2.987 23.959 1.00 80.69 190 GLU A C 1
ATOM 1527 O O . GLU A 1 190 ? 1.352 1.955 23.278 1.00 80.69 190 GLU A O 1
ATOM 1532 N N . VAL A 1 191 ? 1.326 4.203 23.409 1.00 81.44 191 VAL A N 1
ATOM 1533 C CA . VAL A 1 191 ? 1.417 4.433 21.963 1.00 81.44 191 VAL A CA 1
ATOM 1534 C C . VAL A 1 191 ? 2.732 3.872 21.422 1.00 81.44 191 VAL A C 1
ATOM 1536 O O . VAL A 1 191 ? 2.744 3.188 20.395 1.00 81.44 191 VAL A O 1
ATOM 1539 N N . GLU A 1 192 ? 3.845 4.085 22.126 1.00 81.75 192 GLU A N 1
ATOM 1540 C CA . GLU A 1 192 ? 5.141 3.527 21.745 1.00 81.75 192 GLU A CA 1
ATOM 1541 C C . GLU A 1 192 ? 5.188 1.999 21.827 1.00 81.75 192 GLU A C 1
ATOM 1543 O O . GLU A 1 192 ? 5.715 1.356 20.910 1.00 81.75 192 GLU A O 1
ATOM 1548 N N . ARG A 1 193 ? 4.632 1.407 22.890 1.00 80.88 193 ARG A N 1
ATOM 1549 C CA . ARG A 1 193 ? 4.556 -0.047 23.082 1.00 80.88 193 ARG A CA 1
ATOM 1550 C C . ARG A 1 193 ? 3.803 -0.705 21.929 1.00 80.88 193 ARG A C 1
ATOM 1552 O O . ARG A 1 193 ? 4.285 -1.678 21.347 1.00 80.88 193 ARG A O 1
ATOM 1559 N N . ARG A 1 194 ? 2.672 -0.124 21.530 1.00 74.44 194 ARG A N 1
ATOM 1560 C CA . ARG A 1 194 ? 1.835 -0.590 20.410 1.00 74.44 194 ARG A CA 1
ATOM 1561 C C . ARG A 1 194 ? 2.524 -0.431 19.061 1.00 74.44 194 ARG A C 1
ATOM 1563 O O . ARG A 1 194 ? 2.524 -1.361 18.261 1.00 74.44 194 ARG A O 1
ATOM 1570 N N . LEU A 1 195 ? 3.187 0.704 18.830 1.00 75.38 195 LEU A N 1
ATOM 1571 C CA . LEU A 1 195 ? 4.018 0.896 17.639 1.00 75.38 195 LEU A CA 1
ATOM 1572 C C . LEU A 1 195 ? 5.197 -0.079 17.592 1.00 75.38 195 LEU A C 1
ATOM 1574 O O . LEU A 1 195 ? 5.691 -0.374 16.504 1.00 75.38 195 LEU A O 1
ATOM 1578 N N . SER A 1 196 ? 5.663 -0.577 18.739 1.00 73.19 196 SER A N 1
ATOM 1579 C CA . SER A 1 196 ? 6.806 -1.489 18.856 1.00 73.19 196 SER A CA 1
ATOM 1580 C C . SER A 1 196 ? 6.423 -2.965 18.752 1.00 73.19 196 SER A C 1
ATOM 1582 O O . SER A 1 196 ? 7.239 -3.733 18.242 1.00 73.19 196 SER A O 1
ATOM 1584 N N . ALA A 1 197 ? 5.183 -3.341 19.079 1.00 65.88 197 ALA A N 1
ATOM 1585 C CA . ALA A 1 197 ? 4.674 -4.705 18.940 1.00 65.88 197 ALA A CA 1
ATOM 1586 C C . ALA A 1 197 ? 4.925 -5.289 17.530 1.00 65.88 197 ALA A C 1
ATOM 1588 O O . ALA A 1 197 ? 4.743 -4.617 16.5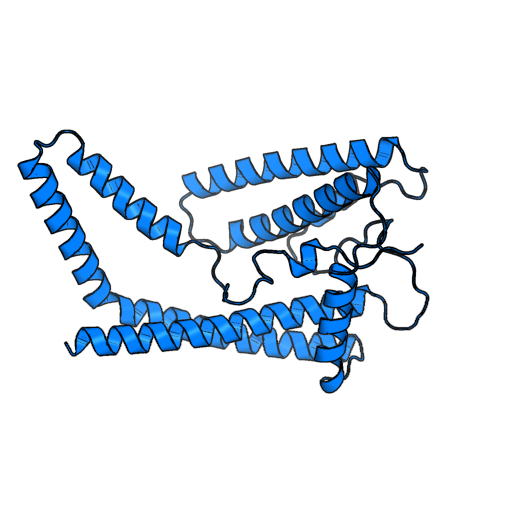06 1.00 65.88 197 ALA A O 1
ATOM 1589 N N . GLU A 1 198 ? 5.426 -6.527 17.476 1.00 52.38 198 GLU A N 1
ATOM 1590 C CA . GLU A 1 198 ? 5.743 -7.243 16.227 1.00 52.38 198 GLU A CA 1
ATOM 1591 C C . GLU A 1 198 ? 4.495 -7.827 15.558 1.00 52.38 198 GLU A C 1
ATOM 1593 O O . GLU A 1 198 ? 4.415 -7.893 14.329 1.00 52.38 198 GLU A O 1
ATOM 1598 N N . GLN A 1 199 ? 3.496 -8.204 16.357 1.00 49.09 199 GLN A N 1
ATOM 1599 C CA . GLN A 1 199 ? 2.204 -8.656 15.867 1.00 49.09 199 GLN A CA 1
ATOM 1600 C C . GLN A 1 199 ? 1.328 -7.446 15.547 1.00 49.09 199 GLN A C 1
ATOM 1602 O O . GLN A 1 199 ? 1.020 -6.630 16.411 1.00 49.09 199 GLN A O 1
ATOM 1607 N N . GLN A 1 200 ? 0.924 -7.347 14.279 1.00 50.19 200 GLN A N 1
ATOM 1608 C CA . GLN A 1 200 ? -0.163 -6.481 13.827 1.00 50.19 200 GLN A CA 1
ATOM 1609 C C . GLN A 1 200 ? -1.475 -7.003 14.411 1.00 50.19 200 GLN A C 1
ATOM 1611 O O . GLN A 1 200 ? -2.282 -7.607 13.705 1.00 50.19 200 GLN A O 1
ATOM 1616 N N . THR A 1 201 ? -1.697 -6.798 15.704 1.00 41.03 201 THR A N 1
ATOM 1617 C CA . THR A 1 201 ? -3.061 -6.791 16.197 1.00 41.03 201 THR A CA 1
ATOM 1618 C C . THR A 1 201 ? -3.678 -5.504 15.666 1.00 41.03 201 THR A C 1
ATOM 1620 O O . THR A 1 201 ? -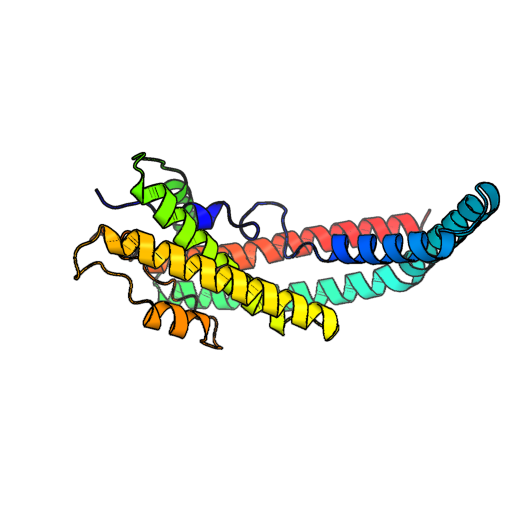3.275 -4.395 16.007 1.00 41.03 201 THR A O 1
ATOM 1623 N N . THR A 1 202 ? -4.677 -5.641 14.801 1.00 43.16 202 THR A N 1
ATOM 1624 C CA . THR A 1 202 ? -5.678 -4.601 14.517 1.00 43.16 202 THR A CA 1
ATOM 1625 C C . THR A 1 202 ? -6.545 -4.345 15.758 1.00 43.16 202 THR A C 1
ATOM 1627 O O . THR A 1 202 ? -7.748 -4.120 15.658 1.00 43.16 202 THR A O 1
ATOM 1630 N N . ASP A 1 203 ? -5.955 -4.416 16.953 1.00 47.22 203 ASP A N 1
ATOM 1631 C CA . ASP A 1 203 ? -6.487 -3.759 18.131 1.00 47.22 203 ASP A CA 1
ATOM 1632 C C . ASP A 1 203 ? -6.157 -2.288 17.948 1.00 47.22 203 ASP A C 1
ATOM 1634 O O . ASP A 1 203 ? -5.171 -1.763 18.475 1.00 47.22 203 ASP A O 1
ATOM 1638 N N . SER A 1 204 ? -6.970 -1.671 17.089 1.00 55.25 204 SER A N 1
ATOM 1639 C CA . SER A 1 204 ? -7.036 -0.241 16.863 1.00 55.25 204 SER A CA 1
ATOM 1640 C C . SER A 1 204 ? -6.938 0.437 18.217 1.00 55.25 204 SER A C 1
ATOM 1642 O O . SER A 1 204 ? -7.746 0.163 19.108 1.00 55.25 204 SER A O 1
ATOM 1644 N N . LEU A 1 205 ? -5.885 1.234 18.399 1.00 60.84 205 LEU A N 1
ATOM 1645 C CA . LEU A 1 205 ? -5.752 2.063 19.582 1.00 60.84 205 LEU A CA 1
ATOM 1646 C C . LEU A 1 205 ? -7.029 2.898 19.647 1.00 60.84 205 LEU A C 1
ATOM 1648 O O . LEU A 1 205 ? -7.319 3.626 18.700 1.00 60.84 205 LEU A O 1
ATOM 1652 N N . ILE A 1 206 ? -7.815 2.698 20.700 1.00 64.25 206 ILE A N 1
ATOM 1653 C CA . ILE A 1 206 ? -9.029 3.474 20.890 1.00 64.25 206 ILE A CA 1
ATOM 1654 C C . ILE A 1 206 ? -8.561 4.804 21.421 1.00 64.25 206 ILE A C 1
ATOM 1656 O O . ILE A 1 206 ? -8.017 4.871 22.527 1.00 64.25 206 ILE A O 1
ATOM 1660 N N . TRP A 1 207 ? -8.725 5.845 20.624 1.00 75.31 207 TRP A N 1
ATOM 1661 C CA . TRP A 1 207 ? -8.415 7.164 21.131 1.00 75.31 207 TRP A CA 1
ATOM 1662 C C . TRP A 1 207 ? -9.461 7.561 22.176 1.00 75.31 207 TRP A C 1
ATOM 1664 O O . TRP A 1 207 ? -10.630 7.196 22.035 1.00 75.31 207 TRP A O 1
ATOM 1674 N N . PRO A 1 208 ? -9.090 8.333 23.210 1.00 70.25 208 PRO A N 1
ATOM 1675 C CA . PRO A 1 208 ? -10.024 8.760 24.256 1.00 70.25 208 PRO A CA 1
ATOM 1676 C C . PRO A 1 208 ? -11.298 9.434 23.718 1.00 70.25 208 PRO A C 1
ATOM 1678 O O . PRO A 1 208 ? -12.343 9.402 24.357 1.00 70.25 208 PRO A O 1
ATOM 1681 N N . TRP A 1 209 ? -11.224 10.018 22.519 1.00 71.25 209 TRP A N 1
ATOM 1682 C CA . TRP A 1 209 ? -12.334 10.680 21.833 1.00 71.25 209 TRP A CA 1
ATOM 1683 C C . TRP A 1 209 ? -13.175 9.773 20.917 1.00 71.25 209 TRP A C 1
ATOM 1685 O O . TRP A 1 209 ? -14.149 10.254 20.343 1.00 71.25 209 TRP A O 1
ATOM 1695 N N . GLU A 1 210 ? -12.826 8.493 20.764 1.00 63.34 210 GLU A N 1
ATOM 1696 C CA . GLU A 1 210 ? -13.565 7.513 19.948 1.00 63.34 210 GLU A CA 1
ATOM 1697 C C . GLU A 1 210 ? -14.640 6.743 20.736 1.00 63.34 210 GLU A C 1
ATOM 1699 O O . GLU A 1 210 ? -15.383 5.953 20.152 1.00 63.34 210 GLU A O 1
ATOM 1704 N N . VAL A 1 211 ? -14.737 6.942 22.054 1.00 59.97 211 VAL A N 1
ATOM 1705 C CA . VAL A 1 211 ? -15.711 6.253 22.910 1.00 59.97 211 VAL A CA 1
ATOM 1706 C C . VAL A 1 211 ? -16.925 7.148 23.140 1.00 59.97 211 VAL A C 1
ATOM 1708 O O . VAL A 1 211 ? -16.794 8.175 23.796 1.00 59.97 211 VAL A O 1
ATOM 1711 N N . GLN A 1 212 ? -18.093 6.744 22.621 1.00 51.47 212 GLN A N 1
ATOM 1712 C CA . GLN A 1 212 ? -19.412 6.839 23.279 1.00 51.47 212 GLN A CA 1
ATOM 1713 C C . GLN A 1 212 ? -20.537 6.380 22.320 1.00 51.47 212 GLN A C 1
ATOM 1715 O O . GLN A 1 212 ? -21.154 7.179 21.628 1.00 51.47 212 GLN A O 1
ATOM 1720 N N . SER A 1 213 ? -20.884 5.096 22.318 1.00 44.41 213 SER A N 1
ATOM 1721 C CA . SER A 1 213 ? -22.298 4.717 22.199 1.00 44.41 213 SER A CA 1
ATOM 1722 C C . SER A 1 213 ? -22.512 3.370 22.883 1.00 44.41 213 SER A C 1
ATOM 1724 O O . SER A 1 213 ? -21.819 2.395 22.602 1.00 44.41 213 SER A O 1
ATOM 1726 N N . ASP A 1 214 ? -23.457 3.344 23.821 1.00 46.69 214 ASP A N 1
ATOM 1727 C CA . ASP A 1 214 ? -23.864 2.171 24.610 1.00 46.69 214 ASP A CA 1
ATOM 1728 C C . ASP A 1 214 ? -24.662 1.136 23.783 1.00 46.69 214 ASP A C 1
ATOM 1730 O O . ASP A 1 214 ? -25.154 0.138 24.307 1.00 46.69 214 ASP A O 1
ATOM 1734 N N . GLU A 1 215 ? -24.808 1.330 22.469 1.00 48.22 215 GLU A N 1
ATOM 1735 C CA . GLU A 1 215 ? -25.690 0.512 21.635 1.00 48.22 215 GLU A CA 1
ATOM 1736 C C . GLU A 1 215 ? -24.943 -0.636 20.929 1.00 48.22 215 GLU A C 1
ATOM 1738 O O . GLU A 1 215 ? -24.557 -0.574 19.768 1.00 48.22 215 GLU A O 1
ATOM 1743 N N . SER A 1 216 ? -24.797 -1.734 21.676 1.00 48.88 216 SER A N 1
ATOM 1744 C CA . SER A 1 216 ? -24.854 -3.163 21.284 1.00 48.88 216 SER A CA 1
ATOM 1745 C C . SER A 1 216 ? -24.009 -3.758 20.136 1.00 48.88 216 SER A C 1
ATOM 1747 O O . SER A 1 216 ? -24.025 -4.975 19.967 1.00 48.88 216 SER A O 1
ATOM 1749 N N . VAL A 1 217 ? -23.159 -3.007 19.439 1.00 54.88 217 VAL A N 1
ATOM 1750 C CA . VAL A 1 217 ? -21.986 -3.553 18.731 1.00 54.88 217 VAL A CA 1
ATOM 1751 C C . VAL A 1 217 ? -20.863 -2.553 18.932 1.00 54.88 217 VAL A C 1
ATOM 1753 O O . VAL A 1 217 ? -20.901 -1.471 18.355 1.00 54.88 217 VAL A O 1
ATOM 1756 N N . SER A 1 218 ? -19.873 -2.890 19.766 1.00 66.75 218 SER A N 1
ATOM 1757 C CA . SER A 1 218 ? -18.733 -1.998 20.005 1.00 66.75 218 SER A CA 1
ATOM 1758 C C . SER A 1 218 ? -18.193 -1.524 18.656 1.00 66.75 218 SER A C 1
ATOM 1760 O O . SER A 1 218 ? -17.903 -2.349 17.793 1.00 66.75 218 SER A O 1
ATOM 1762 N N . ILE A 1 219 ? -18.063 -0.211 18.460 1.00 66.44 219 ILE A N 1
ATOM 1763 C CA . ILE A 1 219 ? -17.492 0.431 17.261 1.00 66.44 219 ILE A CA 1
ATOM 1764 C C . ILE A 1 219 ? -16.216 -0.294 16.784 1.00 66.44 219 ILE A C 1
ATOM 1766 O O . ILE A 1 219 ? -15.939 -0.393 15.590 1.00 66.44 219 ILE A O 1
ATOM 1770 N N . LEU A 1 220 ? -15.466 -0.880 17.720 1.00 67.38 220 LEU A N 1
ATOM 1771 C CA . LEU A 1 220 ? -14.333 -1.771 17.480 1.00 67.38 220 LEU A CA 1
ATOM 1772 C C . LEU A 1 220 ? -14.650 -2.994 16.622 1.00 67.38 220 LEU A C 1
ATOM 1774 O O . LEU A 1 220 ? -13.885 -3.316 15.719 1.00 67.38 220 LEU A O 1
ATOM 1778 N N . ALA A 1 221 ? -15.737 -3.699 16.917 1.00 73.62 221 ALA A N 1
ATOM 1779 C CA . ALA A 1 221 ? -16.169 -4.866 16.167 1.00 73.62 221 ALA A CA 1
ATOM 1780 C C . ALA A 1 221 ? -16.489 -4.472 14.721 1.00 73.62 221 ALA A C 1
ATOM 1782 O O . ALA A 1 221 ? -16.018 -5.121 13.789 1.00 73.62 221 ALA A O 1
ATOM 1783 N N . GLN A 1 222 ? -17.181 -3.347 14.525 1.00 75.06 222 GLN A N 1
ATOM 1784 C CA . GLN A 1 222 ? -17.472 -2.845 13.184 1.00 75.06 222 GLN A CA 1
ATOM 1785 C C . GLN A 1 222 ? -16.210 -2.399 12.438 1.00 75.06 222 GLN A C 1
ATOM 1787 O O . GLN A 1 222 ? -16.036 -2.762 11.277 1.00 75.06 222 GLN A O 1
ATOM 1792 N N . LYS A 1 223 ? -15.273 -1.711 13.108 1.00 75.56 223 LYS A N 1
ATOM 1793 C CA . LYS A 1 223 ? -13.957 -1.360 12.542 1.00 75.56 223 LYS A CA 1
ATOM 1794 C C . LYS A 1 223 ? -13.146 -2.597 12.149 1.00 75.56 223 LYS A C 1
ATOM 1796 O O . LYS A 1 223 ? -12.585 -2.635 11.060 1.00 75.56 223 LYS A O 1
ATOM 1801 N N . LYS A 1 224 ? -13.099 -3.626 13.000 1.00 78.25 224 LYS A N 1
ATOM 1802 C CA . LYS A 1 224 ? -12.376 -4.878 12.717 1.00 78.25 224 LYS A CA 1
ATOM 1803 C C . LYS A 1 224 ? -12.961 -5.603 11.506 1.00 78.25 224 LYS A C 1
ATOM 1805 O O . LYS A 1 224 ? -12.210 -6.055 10.642 1.00 78.25 224 LYS A O 1
ATOM 1810 N N . VAL A 1 225 ? -14.291 -5.670 11.416 1.00 83.75 225 VAL A N 1
ATOM 1811 C CA . VAL A 1 225 ? -14.988 -6.220 10.244 1.00 83.75 225 VAL A CA 1
ATOM 1812 C C . VAL A 1 225 ? -14.716 -5.368 9.003 1.00 83.75 225 VAL A C 1
ATOM 1814 O O . VAL A 1 225 ? -14.413 -5.925 7.949 1.00 83.75 225 VAL A O 1
ATOM 1817 N N . PHE A 1 226 ? -14.741 -4.038 9.124 1.00 83.25 226 PHE A N 1
ATOM 1818 C CA . PHE A 1 226 ? -14.411 -3.115 8.039 1.00 83.25 226 PHE A CA 1
ATOM 1819 C C . PHE A 1 226 ? -12.988 -3.334 7.516 1.00 83.25 226 PHE A C 1
ATOM 1821 O O . PHE A 1 226 ? -12.805 -3.517 6.315 1.00 83.25 226 PHE A O 1
ATOM 1828 N N . ASP A 1 227 ? -11.981 -3.388 8.387 1.00 81.19 227 ASP A N 1
ATOM 1829 C CA . ASP A 1 227 ? -10.585 -3.583 7.986 1.00 81.19 227 ASP A CA 1
ATOM 1830 C C . ASP A 1 227 ? -10.365 -4.938 7.296 1.00 81.19 227 ASP A C 1
ATOM 1832 O O . ASP A 1 227 ? -9.683 -5.014 6.266 1.00 81.19 227 ASP A O 1
ATOM 1836 N N . ALA A 1 228 ? -10.975 -6.007 7.822 1.00 83.88 228 ALA A N 1
ATOM 1837 C CA . ALA A 1 228 ? -10.933 -7.334 7.208 1.00 83.88 228 ALA A CA 1
ATOM 1838 C C . ALA A 1 228 ? -11.622 -7.343 5.832 1.00 83.88 228 ALA A C 1
ATOM 1840 O O . ALA A 1 228 ? -11.073 -7.856 4.850 1.00 83.88 228 ALA A O 1
ATOM 1841 N N . TYR A 1 229 ? -12.795 -6.713 5.730 1.00 87.19 229 TYR A N 1
ATOM 1842 C CA . TYR A 1 229 ? -13.524 -6.556 4.476 1.00 87.19 229 TYR A CA 1
ATOM 1843 C C . TYR A 1 229 ? -12.711 -5.764 3.445 1.00 87.19 229 TYR A C 1
ATOM 1845 O O . TYR A 1 229 ? -12.586 -6.191 2.294 1.00 87.19 229 TYR A O 1
ATOM 1853 N N . MET A 1 230 ? -12.112 -4.640 3.843 1.00 84.38 230 MET A N 1
ATOM 1854 C CA . MET A 1 230 ? -11.308 -3.806 2.952 1.00 84.38 230 MET A CA 1
ATOM 1855 C C . MET A 1 230 ? -10.064 -4.551 2.467 1.00 84.38 230 MET A C 1
ATOM 1857 O O . MET A 1 230 ? -9.765 -4.508 1.272 1.00 84.38 230 MET A O 1
ATOM 1861 N N . GLY A 1 231 ? -9.386 -5.305 3.341 1.00 81.50 231 GLY A N 1
ATOM 1862 C CA . GLY A 1 231 ? -8.270 -6.177 2.966 1.00 81.50 231 GLY A CA 1
ATOM 1863 C C . GLY A 1 231 ? -8.643 -7.187 1.877 1.00 81.50 231 GLY A C 1
ATOM 1864 O O . GLY A 1 231 ? -7.966 -7.268 0.848 1.00 81.50 231 GLY A O 1
ATOM 1865 N N . LYS A 1 232 ? -9.769 -7.888 2.051 1.00 88.38 232 LYS A N 1
ATOM 1866 C CA . LYS A 1 232 ? -10.316 -8.803 1.039 1.00 88.38 232 LYS A CA 1
ATOM 1867 C C . LYS A 1 232 ? -10.675 -8.068 -0.256 1.00 88.38 232 LYS A C 1
ATOM 1869 O O . LYS A 1 232 ? -10.286 -8.512 -1.337 1.00 88.38 232 LYS A O 1
ATOM 1874 N N . ARG A 1 233 ? -11.383 -6.935 -0.171 1.00 88.00 233 ARG A N 1
ATOM 1875 C CA . ARG A 1 233 ? -11.811 -6.141 -1.338 1.00 88.00 233 ARG A CA 1
ATOM 1876 C C . ARG A 1 233 ? -10.619 -5.684 -2.178 1.00 88.00 233 ARG A C 1
ATOM 1878 O O . ARG A 1 233 ? -10.653 -5.836 -3.398 1.00 88.00 233 ARG A O 1
ATOM 1885 N N . ARG A 1 234 ? -9.534 -5.228 -1.542 1.00 86.25 234 ARG A N 1
ATOM 1886 C CA . ARG A 1 234 ? -8.289 -4.849 -2.233 1.00 86.25 234 ARG A CA 1
ATOM 1887 C C . ARG A 1 234 ? -7.683 -6.000 -3.035 1.00 86.25 234 ARG A C 1
ATOM 1889 O O . ARG A 1 234 ? -7.256 -5.797 -4.167 1.00 86.25 234 ARG A O 1
ATOM 1896 N N . LEU A 1 235 ? -7.680 -7.213 -2.486 1.00 87.81 235 LEU A N 1
ATOM 1897 C CA . LEU A 1 235 ? -7.160 -8.396 -3.181 1.00 87.81 235 LEU A CA 1
ATOM 1898 C C . LEU A 1 235 ? -8.065 -8.852 -4.336 1.00 87.81 235 LEU A C 1
ATOM 1900 O O . LEU A 1 235 ? -7.569 -9.332 -5.356 1.00 87.81 235 LEU A O 1
ATOM 1904 N N . VAL A 1 236 ? -9.384 -8.667 -4.218 1.00 90.56 236 VAL A N 1
ATOM 1905 C CA . VAL A 1 236 ? -10.322 -8.906 -5.329 1.00 90.56 236 VAL A CA 1
ATOM 1906 C C . VAL A 1 236 ? -10.056 -7.943 -6.487 1.00 90.56 236 VAL A C 1
ATOM 1908 O O . VAL A 1 236 ? -10.016 -8.375 -7.643 1.00 90.56 236 VAL A O 1
ATOM 1911 N N . GLU A 1 237 ? -9.841 -6.662 -6.189 1.00 90.19 237 GLU A N 1
ATOM 1912 C CA . GLU A 1 237 ? -9.477 -5.655 -7.191 1.00 90.19 237 GLU A CA 1
ATOM 1913 C C . GLU A 1 237 ? -8.122 -5.963 -7.835 1.00 90.19 237 GLU A C 1
ATOM 1915 O O . GLU A 1 237 ? -8.015 -5.996 -9.060 1.00 90.19 237 GLU A O 1
ATOM 1920 N N . GLU A 1 238 ? -7.110 -6.278 -7.024 1.00 88.56 238 GLU A N 1
ATOM 1921 C CA . GLU A 1 238 ? -5.781 -6.685 -7.482 1.00 88.56 238 GLU A CA 1
ATOM 1922 C C . GLU A 1 238 ? -5.857 -7.853 -8.474 1.00 88.56 238 GLU A C 1
ATOM 1924 O O . GLU A 1 238 ? -5.251 -7.817 -9.546 1.00 88.56 238 GLU A O 1
ATOM 1929 N N . ARG A 1 239 ? -6.651 -8.882 -8.158 1.00 92.12 239 ARG A N 1
ATOM 1930 C CA . ARG A 1 239 ? -6.871 -10.021 -9.055 1.00 92.12 239 ARG A CA 1
ATOM 1931 C C . ARG A 1 239 ? -7.426 -9.569 -10.407 1.00 92.12 239 ARG A C 1
ATOM 1933 O O . ARG A 1 239 ? -6.961 -10.044 -11.442 1.00 92.12 239 ARG A O 1
ATOM 1940 N N . ALA A 1 240 ? -8.407 -8.666 -10.414 1.00 91.50 240 ALA A N 1
ATOM 1941 C CA . ALA A 1 240 ? -8.995 -8.146 -11.648 1.00 91.50 240 ALA A CA 1
ATOM 1942 C C . ALA A 1 240 ? -7.985 -7.326 -12.472 1.00 91.50 240 ALA A C 1
ATOM 1944 O O . ALA A 1 240 ? -7.948 -7.457 -13.699 1.00 91.50 240 ALA A O 1
ATOM 1945 N N . ILE A 1 241 ? -7.142 -6.530 -11.806 1.00 89.88 241 ILE A N 1
ATOM 1946 C CA . ILE A 1 241 ? -6.053 -5.770 -12.436 1.00 89.88 241 ILE A CA 1
ATOM 1947 C C . ILE A 1 241 ? -5.060 -6.726 -13.103 1.00 89.88 241 ILE A C 1
ATOM 1949 O O . ILE A 1 241 ? -4.801 -6.590 -14.296 1.00 89.88 241 ILE A O 1
ATOM 1953 N N . ILE A 1 242 ? -4.577 -7.744 -12.385 1.00 90.56 242 ILE A N 1
ATOM 1954 C CA . ILE A 1 242 ? -3.592 -8.698 -12.919 1.00 90.56 242 ILE A CA 1
ATOM 1955 C C . ILE A 1 242 ? -4.148 -9.445 -14.135 1.00 90.56 242 ILE A C 1
ATOM 1957 O O . ILE A 1 242 ? -3.456 -9.585 -15.140 1.00 90.56 242 ILE A O 1
ATOM 1961 N N . VAL A 1 243 ? -5.407 -9.892 -14.091 1.00 94.12 243 VAL A N 1
ATOM 1962 C CA . VAL A 1 243 ? -6.043 -10.566 -15.237 1.00 94.12 243 VAL A CA 1
ATOM 1963 C C . VAL A 1 243 ? -6.127 -9.634 -16.450 1.00 94.12 243 VAL A C 1
ATOM 1965 O O . VAL A 1 243 ? -5.891 -10.061 -17.584 1.00 94.12 243 VAL A O 1
ATOM 1968 N N . ARG A 1 244 ? -6.420 -8.346 -16.232 1.00 93.38 244 ARG A N 1
ATOM 1969 C CA . ARG A 1 244 ? -6.421 -7.336 -17.297 1.00 93.38 244 ARG A CA 1
ATOM 1970 C C . ARG A 1 244 ? -5.020 -7.135 -17.880 1.00 93.38 244 ARG A C 1
ATOM 1972 O O . ARG A 1 244 ? -4.883 -7.155 -19.102 1.00 93.38 244 ARG A O 1
ATOM 1979 N N . GLU A 1 245 ? -4.000 -6.998 -17.036 1.00 92.06 245 GLU A N 1
ATOM 1980 C CA . GLU A 1 245 ? -2.594 -6.863 -17.447 1.00 92.06 245 GLU A CA 1
ATOM 1981 C C . GLU A 1 245 ? -2.115 -8.095 -18.230 1.00 92.06 245 GLU A C 1
ATOM 1983 O O . GLU A 1 245 ? -1.496 -7.960 -19.285 1.00 92.06 245 GLU A O 1
ATOM 1988 N N . MET A 1 246 ? -2.460 -9.303 -17.772 1.00 94.31 246 MET A N 1
ATOM 1989 C CA . MET A 1 246 ? -2.167 -10.555 -18.475 1.00 94.31 246 MET A CA 1
ATOM 1990 C C . MET A 1 246 ? -2.806 -10.580 -19.859 1.00 94.31 246 MET A C 1
ATOM 1992 O O . MET A 1 246 ? -2.134 -10.891 -20.840 1.00 94.31 246 MET A O 1
ATOM 1996 N N . ARG A 1 247 ? -4.089 -10.213 -19.964 1.00 94.12 247 ARG A N 1
ATOM 1997 C CA . ARG A 1 247 ? -4.789 -10.154 -21.252 1.00 94.12 247 ARG A CA 1
ATOM 1998 C C . ARG A 1 247 ? -4.121 -9.161 -22.200 1.00 94.12 247 ARG A C 1
ATOM 2000 O O . ARG A 1 247 ? -3.906 -9.496 -23.361 1.00 94.12 247 ARG A O 1
ATOM 2007 N N . GLN A 1 248 ? -3.775 -7.971 -21.715 1.00 92.56 248 GLN A N 1
ATOM 2008 C CA . GLN A 1 248 ? -3.063 -6.962 -22.503 1.00 92.56 248 GLN A CA 1
ATOM 2009 C C . GLN A 1 248 ? -1.695 -7.467 -22.968 1.00 92.56 248 GLN A C 1
ATOM 2011 O O . GLN A 1 248 ? -1.352 -7.299 -24.135 1.00 92.56 248 GLN A O 1
ATOM 2016 N N . HIS A 1 249 ? -0.941 -8.136 -22.095 1.00 92.25 249 HIS A N 1
ATOM 2017 C CA . HIS A 1 249 ? 0.349 -8.712 -22.457 1.00 92.25 249 HIS A CA 1
ATOM 2018 C C . HIS A 1 249 ? 0.210 -9.804 -23.525 1.00 92.25 249 HIS A C 1
ATOM 2020 O O . HIS A 1 249 ? 0.942 -9.789 -24.509 1.00 92.25 249 HIS A O 1
ATOM 2026 N N . CYS A 1 250 ? -0.771 -10.698 -23.387 1.00 91.44 250 CYS A N 1
ATOM 2027 C CA . CYS A 1 250 ? -1.065 -11.713 -24.396 1.00 91.44 250 CYS A CA 1
ATOM 2028 C C . CYS A 1 250 ? -1.455 -11.103 -25.748 1.00 91.44 250 CYS A C 1
ATOM 2030 O O . CYS A 1 250 ? -1.076 -11.646 -26.780 1.00 91.44 250 CYS A O 1
ATOM 2032 N N . LEU A 1 251 ? -2.206 -9.997 -25.760 1.00 92.56 251 LEU A N 1
ATOM 2033 C CA . LEU A 1 251 ? -2.539 -9.280 -26.994 1.00 92.56 251 LEU A CA 1
ATOM 2034 C C . LEU A 1 251 ? -1.295 -8.651 -27.629 1.00 92.56 251 LEU A C 1
ATOM 2036 O O . LEU A 1 251 ? -1.097 -8.807 -28.826 1.00 92.56 251 LEU A O 1
ATOM 2040 N N . TYR A 1 252 ? -0.435 -8.020 -26.826 1.00 89.00 252 TYR A N 1
ATOM 2041 C CA . TYR A 1 252 ? 0.824 -7.432 -27.293 1.00 89.00 252 TYR A CA 1
ATOM 2042 C C . TYR A 1 252 ? 1.792 -8.472 -27.876 1.00 89.00 252 TYR A C 1
ATOM 2044 O O . TYR A 1 252 ? 2.510 -8.187 -28.821 1.00 89.00 252 TYR A O 1
ATOM 2052 N N . LEU A 1 253 ? 1.828 -9.691 -27.332 1.00 88.44 253 LEU A N 1
ATOM 2053 C CA . LEU A 1 253 ? 2.665 -10.765 -27.882 1.00 88.44 253 LEU A CA 1
ATOM 2054 C C . LEU A 1 253 ? 2.133 -11.342 -29.205 1.00 88.44 253 LEU A C 1
ATOM 2056 O O . LEU A 1 253 ? 2.853 -12.087 -29.865 1.00 88.44 253 LEU A O 1
ATOM 2060 N N . ARG A 1 254 ? 0.873 -11.060 -29.557 1.00 86.50 254 ARG A N 1
ATOM 2061 C CA . ARG A 1 254 ? 0.225 -11.528 -30.794 1.00 86.50 254 ARG A CA 1
ATOM 2062 C C . ARG A 1 254 ? 0.275 -10.502 -31.929 1.00 86.50 254 ARG A C 1
ATOM 2064 O O . ARG A 1 254 ? -0.003 -10.886 -33.060 1.00 86.50 254 ARG A O 1
ATOM 2071 N N . SER A 1 255 ? 0.540 -9.233 -31.613 1.00 71.62 255 SER A N 1
ATOM 2072 C CA . SER A 1 255 ? 0.718 -8.128 -32.567 1.00 71.62 255 SER A CA 1
ATOM 2073 C C . SER A 1 255 ? 2.158 -8.035 -33.041 1.00 71.62 255 SER A C 1
ATOM 2075 O O . SER A 1 255 ? 2.351 -7.783 -34.245 1.00 71.62 255 SER A O 1
#

Secondary structure (DSSP, 8-state):
-PPPS-THHHHSTTTSTT-TT--SHHHHHHHHHHHHHHHHTTTS-HHHHHHHHHHHHHHHHHHHHHHHHHHHHHHHHHHHHHHHHHHHHHHHHHHHTT--TTTHHHHHHHHHHHHH------HHHHHHHHHHHHHHHHHHHHHHHHHS---HHHHHHHHHHHHHHHHHHHHHHHHHHTTS-GGG---HHHHHHHHH-SS--------TTS----SSS-HHHHHHHHHHHHHHHHHHHHHHHHHHHHHHHHHHTT-

Radius of gyration: 22.81 Å; chains: 1; bounding box: 53×41×66 Å

Organism: Gymnodraco acuticeps (NCBI:txid8218)

Sequence (255 aa):
MPRPIPQSIVWSGRNLEGAGSTAGEEVEMVNSFLSRCAITTKYMTKSARNDMLTVHAMGWNRRKQENLHVVLAKRYVKTITMLEGETQKMKDTCKELGCPEDKVQQWVNDVRDWATNDNTSGDNQSLQMSIEHLFLGLCQKKACLYRQTDSNKIRQLRRKRLREEKTKLLAAIRQYNTGQPPETEIQEEEVERRLSAEQQTTDSLIWPWEVQSDESVSILAQKKVFDAYMGKRRLVEERAIIVREMRQHCLYLRS

pLDDT: mean 77.58, std 13.76, range [32.66, 96.19]